Protein AF-0000000084875517 (afdb_homodimer)

Structure (mmCIF, N/CA/C/O backbone):
data_AF-0000000084875517-model_v1
#
loop_
_entity.id
_entity.type
_entity.pdbx_description
1 polymer 'EXPERA domain-containing protein'
#
loop_
_atom_site.group_PDB
_atom_site.id
_atom_site.type_symbol
_atom_site.label_atom_id
_atom_site.label_alt_id
_atom_site.label_comp_id
_atom_site.label_asym_id
_atom_site.label_entity_id
_atom_site.label_seq_id
_atom_site.pdbx_PDB_ins_code
_atom_site.Cartn_x
_atom_site.Cartn_y
_atom_site.Cartn_z
_atom_site.occupancy
_atom_site.B_iso_or_equiv
_atom_site.auth_seq_id
_atom_site.auth_comp_id
_atom_site.auth_asym_id
_atom_site.auth_atom_id
_atom_site.pdbx_PDB_model_num
ATOM 1 N N . MET A 1 1 ? -14.789 28.172 19.656 1 77 1 MET A N 1
ATOM 2 C CA . MET A 1 1 ? -13.867 27.875 18.562 1 77 1 MET A CA 1
ATOM 3 C C . MET A 1 1 ? -13.812 26.375 18.281 1 77 1 MET A C 1
ATOM 5 O O . MET A 1 1 ? -13.984 25.562 19.188 1 77 1 MET A O 1
ATOM 9 N N . THR A 1 2 ? -13.922 26 17.078 1 87.06 2 THR A N 1
ATOM 10 C CA . THR A 1 2 ? -13.945 24.594 16.703 1 87.06 2 THR A CA 1
ATOM 11 C C . THR A 1 2 ? -12.664 23.891 17.156 1 87.06 2 THR A C 1
ATOM 13 O O . THR A 1 2 ? -11.562 24.422 16.984 1 87.06 2 THR A O 1
ATOM 16 N N . GLN A 1 3 ? -12.852 22.844 17.906 1 92.38 3 GLN A N 1
ATOM 17 C CA . GLN A 1 3 ? -11.719 22.016 18.328 1 92.38 3 GLN A CA 1
ATOM 18 C C . GLN A 1 3 ? -11.414 20.922 17.312 1 92.38 3 GLN A C 1
ATOM 20 O O . GLN A 1 3 ? -12.305 20.484 16.578 1 92.38 3 GLN A O 1
ATOM 25 N N . ILE A 1 4 ? -10.203 20.516 17.297 1 93.62 4 ILE A N 1
ATOM 26 C CA . ILE A 1 4 ? -9.789 19.484 16.344 1 93.62 4 ILE A CA 1
ATOM 27 C C . ILE A 1 4 ? -10.594 18.203 16.594 1 93.62 4 ILE A C 1
ATOM 29 O O . ILE A 1 4 ? -10.938 17.5 15.641 1 93.62 4 ILE A O 1
ATOM 33 N N . SER A 1 5 ? -10.914 17.906 17.844 1 94 5 SER A N 1
ATOM 34 C CA . SER A 1 5 ? -11.68 16.719 18.203 1 94 5 SER A CA 1
ATOM 35 C C . SER A 1 5 ? -13.086 16.766 17.609 1 94 5 SER A C 1
ATOM 37 O O . SER A 1 5 ? -13.75 15.734 17.484 1 94 5 SER A O 1
ATOM 39 N N . GLU A 1 6 ? -13.508 17.922 17.188 1 95.12 6 GLU A N 1
ATOM 40 C CA . GLU A 1 6 ? -14.836 18.062 16.578 1 95.12 6 GLU A CA 1
ATOM 41 C C . GLU A 1 6 ? -14.773 17.859 15.07 1 95.12 6 GLU A C 1
ATOM 43 O O . GLU A 1 6 ? -15.797 17.625 14.43 1 95.12 6 GLU A O 1
ATOM 48 N N . ILE A 1 7 ? -13.609 18.047 14.516 1 95.5 7 ILE A N 1
ATOM 49 C CA . ILE A 1 7 ? -13.383 17.812 13.102 1 95.5 7 ILE A CA 1
ATOM 50 C C . ILE A 1 7 ? -13.289 16.297 12.836 1 95.5 7 ILE A C 1
ATOM 52 O O . ILE A 1 7 ? -13.758 15.812 11.805 1 95.5 7 ILE A O 1
ATOM 56 N N . LEU A 1 8 ? -12.68 15.586 13.75 1 97.19 8 LEU A N 1
ATOM 57 C CA . LEU A 1 8 ? -12.594 14.133 13.742 1 97.19 8 LEU A CA 1
ATOM 58 C C . LEU A 1 8 ? -13.141 13.547 15.039 1 97.19 8 LEU A C 1
ATOM 60 O O . LEU A 1 8 ? -12.375 13.117 15.906 1 97.19 8 LEU A O 1
ATOM 64 N N . PRO A 1 9 ? -14.445 13.547 15.055 1 96.81 9 PRO A N 1
ATOM 65 C CA . PRO A 1 9 ? -15.07 13.078 16.297 1 96.81 9 PRO A CA 1
ATOM 66 C C . PRO A 1 9 ? -14.781 11.609 16.578 1 96.81 9 PRO A C 1
ATOM 68 O O . PRO A 1 9 ? -14.195 10.914 15.75 1 96.81 9 PRO A O 1
ATOM 71 N N . TRP A 1 10 ? -15.281 11.125 17.703 1 96.62 10 TRP A N 1
ATOM 72 C CA . TRP A 1 10 ? -14.875 9.836 18.25 1 96.62 10 TRP A CA 1
ATOM 73 C C . TRP A 1 10 ? -15.289 8.695 17.328 1 96.62 10 TRP A C 1
ATOM 75 O O . TRP A 1 10 ? -14.578 7.695 17.203 1 96.62 10 TRP A O 1
ATOM 85 N N . HIS A 1 11 ? -16.453 8.758 16.703 1 97 11 HIS A N 1
ATOM 86 C CA . HIS A 1 11 ? -16.906 7.66 15.867 1 97 11 HIS A CA 1
ATOM 87 C C . HIS A 1 11 ? -16.047 7.516 14.617 1 97 11 HIS A C 1
ATOM 89 O O . HIS A 1 11 ? -15.766 6.402 14.18 1 97 11 HIS A O 1
ATOM 95 N N . TYR A 1 12 ? -15.609 8.633 14.031 1 97.81 12 TYR A N 1
ATOM 96 C CA . TYR A 1 12 ? -14.688 8.555 12.906 1 97.81 12 TYR A CA 1
ATOM 97 C C . TYR A 1 12 ? -13.297 8.141 13.367 1 97.81 12 TYR A C 1
ATOM 99 O O . TYR A 1 12 ? -12.609 7.375 12.688 1 97.81 12 TYR A O 1
ATOM 107 N N . GLN A 1 13 ? -12.922 8.664 14.5 1 97.62 13 GLN A N 1
ATOM 108 C CA . GLN A 1 13 ? -11.656 8.242 15.094 1 97.62 13 GLN A CA 1
ATOM 109 C C . GLN A 1 13 ? -11.617 6.734 15.297 1 97.62 13 GLN A C 1
ATOM 111 O O . GLN A 1 13 ? -10.641 6.078 14.945 1 97.62 13 GLN A O 1
ATOM 116 N N . PHE A 1 14 ? -12.633 6.238 15.891 1 98.06 14 PHE A N 1
ATOM 117 C CA . PHE A 1 14 ? -12.703 4.801 16.141 1 98.06 14 PHE A CA 1
ATOM 118 C C . PHE A 1 14 ? -12.664 4.023 14.828 1 98.06 14 PHE A C 1
ATOM 120 O O . PHE A 1 14 ? -11.938 3.035 14.711 1 98.06 14 PHE A O 1
ATOM 127 N N . ALA A 1 15 ? -13.383 4.488 13.859 1 98 15 ALA A N 1
ATOM 128 C CA . ALA A 1 15 ? -13.484 3.789 12.578 1 98 15 ALA A CA 1
ATOM 129 C C . ALA A 1 15 ? -12.133 3.73 11.875 1 98 15 ALA A C 1
ATOM 131 O O . ALA A 1 15 ? -11.664 2.652 11.5 1 98 15 ALA A O 1
ATOM 132 N N . PHE A 1 16 ? -11.414 4.879 11.758 1 98 16 PHE A N 1
ATOM 133 C CA . PHE A 1 16 ? -10.273 4.98 10.859 1 98 16 PHE A CA 1
ATOM 134 C C . PHE A 1 16 ? -8.969 4.746 11.617 1 98 16 PHE A C 1
ATOM 136 O O . PHE A 1 16 ? -7.969 4.328 11.023 1 98 16 PHE A O 1
ATOM 143 N N . MET A 1 17 ? -8.953 4.945 12.93 1 97.69 17 MET A N 1
ATOM 144 C CA . MET A 1 17 ? -7.703 4.852 13.672 1 97.69 17 MET A CA 1
ATOM 145 C C . MET A 1 17 ? -7.625 3.543 14.453 1 97.69 17 MET A C 1
ATOM 147 O O . MET A 1 17 ? -6.547 3.131 14.883 1 97.69 17 MET A O 1
ATOM 151 N N . ILE A 1 18 ? -8.789 2.91 14.648 1 97.69 18 ILE A N 1
ATOM 152 C CA . ILE A 1 18 ? -8.781 1.723 15.5 1 97.69 18 ILE A CA 1
ATOM 153 C C . ILE A 1 18 ? -9.359 0.535 14.727 1 97.69 18 ILE A C 1
ATOM 155 O O . ILE A 1 18 ? -8.656 -0.445 14.469 1 97.69 18 ILE A O 1
ATOM 159 N N . PHE A 1 19 ? -10.555 0.677 14.266 1 98.25 19 PHE A N 1
ATOM 160 C CA . PHE A 1 19 ? -11.266 -0.472 13.719 1 98.25 19 PHE A CA 1
ATOM 161 C C . PHE A 1 19 ? -10.641 -0.918 12.398 1 98.25 19 PHE A C 1
ATOM 163 O O . PHE A 1 19 ? -10.273 -2.084 12.242 1 98.25 19 PHE A O 1
ATOM 170 N N . GLU A 1 20 ? -10.469 0.007 11.5 1 97.38 20 GLU A N 1
ATOM 171 C CA . GLU A 1 20 ? -9.953 -0.333 10.172 1 97.38 20 GLU A CA 1
ATOM 172 C C . GLU A 1 20 ? -8.539 -0.913 10.266 1 97.38 20 GLU A C 1
ATOM 174 O O . GLU A 1 20 ? -8.281 -2.002 9.75 1 97.38 20 GLU A O 1
ATOM 179 N N . PRO A 1 21 ? -7.621 -0.265 10.898 1 96.56 21 PRO A N 1
ATOM 180 C CA . PRO A 1 21 ? -6.285 -0.856 10.992 1 96.56 21 PRO A CA 1
ATOM 181 C C . PRO A 1 21 ? -6.273 -2.176 11.758 1 96.56 21 PRO A C 1
ATOM 183 O O . PRO A 1 21 ? -5.477 -3.068 11.453 1 96.56 21 PRO A O 1
ATOM 186 N N . SER A 1 22 ? -7.164 -2.377 12.727 1 96.81 22 SER A N 1
ATOM 187 C CA . SER A 1 22 ? -7.234 -3.637 13.461 1 96.81 22 SER A CA 1
ATOM 188 C C . SER A 1 22 ? -7.645 -4.785 12.547 1 96.81 22 SER A C 1
ATOM 190 O O . SER A 1 22 ? -7.117 -5.895 12.664 1 96.81 22 SER A O 1
ATOM 192 N N . VAL A 1 23 ? -8.547 -4.504 11.695 1 94.81 23 VAL A N 1
ATOM 193 C CA . VAL A 1 23 ? -8.977 -5.52 10.742 1 94.81 23 VAL A CA 1
ATOM 194 C C . VAL A 1 23 ? -7.812 -5.902 9.836 1 94.81 23 VAL A C 1
ATOM 196 O O . VAL A 1 23 ? -7.582 -7.086 9.57 1 94.81 23 VAL A O 1
ATOM 199 N N . ILE A 1 24 ? -7.059 -4.934 9.344 1 94.25 24 ILE A N 1
ATOM 200 C CA . ILE A 1 24 ? -5.91 -5.176 8.477 1 94.25 24 ILE A CA 1
ATOM 201 C C . ILE A 1 24 ? -4.887 -6.039 9.211 1 94.25 24 ILE A C 1
ATOM 203 O O . ILE A 1 24 ? -4.461 -7.078 8.695 1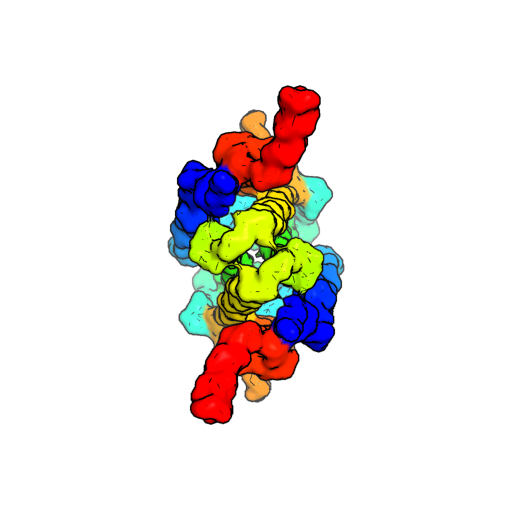 94.25 24 ILE A O 1
ATOM 207 N N . PHE A 1 25 ? -4.566 -5.762 10.445 1 95.62 25 PHE A N 1
ATOM 208 C CA . PHE A 1 25 ? -3.51 -6.453 11.172 1 95.62 25 PHE A CA 1
ATOM 209 C C . PHE A 1 25 ? -3.98 -7.832 11.625 1 95.62 25 PHE A C 1
ATOM 211 O O . PHE A 1 25 ? -3.178 -8.758 11.75 1 95.62 25 PHE A O 1
ATOM 218 N N . ALA A 1 26 ? -5.285 -7.949 11.789 1 94.88 26 ALA A N 1
ATOM 219 C CA . ALA A 1 26 ? -5.824 -9.266 12.125 1 94.88 26 ALA A CA 1
ATOM 220 C C . ALA A 1 26 ? -5.789 -10.195 10.914 1 94.88 26 ALA A C 1
ATOM 222 O O . ALA A 1 26 ? -5.617 -11.406 11.062 1 94.88 26 ALA A O 1
ATOM 223 N N . THR A 1 27 ? -5.887 -9.617 9.734 1 94 27 THR A N 1
ATOM 224 C CA . THR A 1 27 ? -5.961 -10.414 8.516 1 94 27 THR A CA 1
ATOM 225 C C . THR A 1 27 ? -4.566 -10.789 8.023 1 94 27 THR A C 1
ATOM 227 O O . THR A 1 27 ? -4.371 -11.859 7.445 1 94 27 THR A O 1
ATOM 230 N N . LEU A 1 28 ? -3.574 -10.008 8.359 1 95 28 LEU A N 1
ATOM 231 C CA . LEU A 1 28 ? -2.227 -10.172 7.824 1 95 28 LEU A CA 1
ATOM 232 C C . LEU A 1 28 ? -1.632 -11.516 8.242 1 95 28 LEU A C 1
ATOM 234 O O . LEU A 1 28 ? -1.131 -12.266 7.402 1 95 28 LEU A O 1
ATOM 238 N N . PRO A 1 29 ? -1.762 -11.961 9.469 1 94.75 29 PRO A N 1
ATOM 239 C CA . PRO A 1 29 ? -1.154 -13.234 9.859 1 94.75 29 PRO A CA 1
ATOM 240 C C . PRO A 1 29 ? -1.915 -14.438 9.312 1 94.75 29 PRO A C 1
ATOM 242 O O . PRO A 1 29 ? -1.389 -15.555 9.305 1 94.75 29 PRO A O 1
ATOM 245 N N . LEU A 1 30 ? -3.137 -14.195 8.828 1 94.31 30 LEU A N 1
ATOM 246 C CA . LEU A 1 30 ? -3.943 -15.297 8.305 1 94.31 30 LEU A CA 1
ATOM 247 C C . LEU A 1 30 ? -3.438 -15.734 6.934 1 94.31 30 LEU A C 1
ATOM 249 O O . LEU A 1 30 ? -3.658 -16.875 6.523 1 94.31 30 LEU A O 1
ATOM 253 N N . ILE A 1 31 ? -2.699 -14.922 6.289 1 95.06 31 ILE A N 1
ATOM 254 C CA . ILE A 1 31 ? -2.227 -15.227 4.941 1 95.06 31 ILE A CA 1
ATOM 255 C C . ILE A 1 31 ? -1.18 -16.344 4.996 1 95.06 31 ILE A C 1
ATOM 257 O O . ILE A 1 31 ? -1.357 -17.391 4.395 1 95.06 31 ILE A O 1
ATOM 261 N N . PRO A 1 32 ? -0.156 -16.188 5.84 1 93.12 32 PRO A N 1
ATOM 262 C CA . PRO A 1 32 ? 0.817 -17.281 5.906 1 93.12 32 PRO A CA 1
ATOM 263 C C . PRO A 1 32 ? 0.322 -18.469 6.742 1 93.12 32 PRO A C 1
ATOM 265 O O . PRO A 1 32 ? 0.826 -19.578 6.602 1 93.12 32 PRO A O 1
ATOM 268 N N . ALA A 1 33 ? -0.69 -18.219 7.625 1 94.94 33 ALA A N 1
ATOM 269 C CA . ALA A 1 33 ? -1.235 -19.297 8.453 1 94.94 33 ALA A CA 1
ATOM 270 C C . ALA A 1 33 ? -2.088 -20.25 7.625 1 94.94 33 ALA A C 1
ATOM 272 O O . ALA A 1 33 ? -2.168 -21.438 7.93 1 94.94 33 ALA A O 1
ATOM 273 N N . SER A 1 34 ? -2.732 -19.688 6.602 1 95 34 SER A N 1
ATOM 274 C CA . SER A 1 34 ? -3.547 -20.516 5.707 1 95 34 SER A CA 1
ATOM 275 C C . SER A 1 34 ? -3.465 -20.016 4.27 1 95 34 SER A C 1
ATOM 277 O O . SER A 1 34 ? -4.434 -19.453 3.742 1 95 34 SER A O 1
ATOM 279 N N . PRO A 1 35 ? -2.398 -20.281 3.662 1 92.75 35 PRO A N 1
ATOM 280 C CA . PRO A 1 35 ? -2.207 -19.766 2.303 1 92.75 35 PRO A CA 1
ATOM 281 C C . PRO A 1 35 ? -3.242 -20.312 1.319 1 92.75 35 PRO A C 1
ATOM 283 O O . PRO A 1 35 ? -3.637 -19.609 0.384 1 92.75 35 PRO A O 1
ATOM 286 N N . ILE A 1 36 ? -3.74 -21.516 1.569 1 93.94 36 ILE A N 1
ATOM 287 C CA . ILE A 1 36 ? -4.723 -22.141 0.682 1 93.94 36 ILE A CA 1
ATOM 288 C C . ILE A 1 36 ? -6.043 -21.375 0.76 1 93.94 36 ILE A C 1
ATOM 290 O O . ILE A 1 36 ? -6.656 -21.078 -0.267 1 93.94 36 ILE A O 1
ATOM 294 N N . ASP A 1 37 ? -6.367 -21.016 1.954 1 95.12 37 ASP A N 1
ATOM 295 C CA . ASP A 1 37 ? -7.594 -20.234 2.131 1 95.12 37 ASP A CA 1
ATOM 296 C C . ASP A 1 37 ? -7.457 -18.844 1.521 1 95.12 37 ASP A C 1
ATOM 298 O O . ASP A 1 37 ? -8.391 -18.344 0.896 1 95.12 37 ASP A O 1
ATOM 302 N N . HIS A 1 38 ? -6.336 -18.25 1.678 1 96.19 38 HIS A N 1
ATOM 303 C CA . HIS A 1 38 ? -6.133 -16.938 1.071 1 96.19 38 HIS A CA 1
ATOM 304 C C . HIS A 1 38 ? -6.188 -17.031 -0.451 1 96.19 38 HIS A C 1
ATOM 306 O O . HIS A 1 38 ? -6.801 -16.172 -1.102 1 96.19 38 HIS A O 1
ATOM 312 N N . PHE A 1 39 ? -5.605 -18.078 -0.967 1 96.88 39 PHE A N 1
ATOM 313 C CA . PHE A 1 39 ? -5.645 -18.312 -2.406 1 96.88 39 PHE A CA 1
ATOM 314 C C . PHE A 1 39 ? -7.082 -18.406 -2.898 1 96.88 39 PHE A C 1
ATOM 316 O O . PHE A 1 39 ? -7.469 -17.719 -3.844 1 96.88 39 PHE A O 1
ATOM 323 N N . HIS A 1 40 ? -7.859 -19.047 -2.211 1 95 40 HIS A N 1
ATOM 324 C CA . HIS A 1 40 ? -9.242 -19.25 -2.623 1 95 40 HIS A CA 1
ATOM 325 C C . HIS A 1 40 ? -10.062 -17.969 -2.469 1 95 40 HIS A C 1
ATOM 327 O O . HIS A 1 40 ? -11.016 -17.75 -3.221 1 95 40 HIS A O 1
ATOM 333 N N . SER A 1 41 ? -9.656 -17.141 -1.617 1 95.69 41 SER A N 1
ATOM 334 C CA . SER A 1 41 ? -10.438 -15.945 -1.312 1 95.69 41 SER A CA 1
ATOM 335 C C . SER A 1 41 ? -10.211 -14.859 -2.357 1 95.69 41 SER A C 1
ATOM 337 O O . SER A 1 41 ? -10.953 -13.883 -2.418 1 95.69 41 SER A O 1
ATOM 339 N N . LEU A 1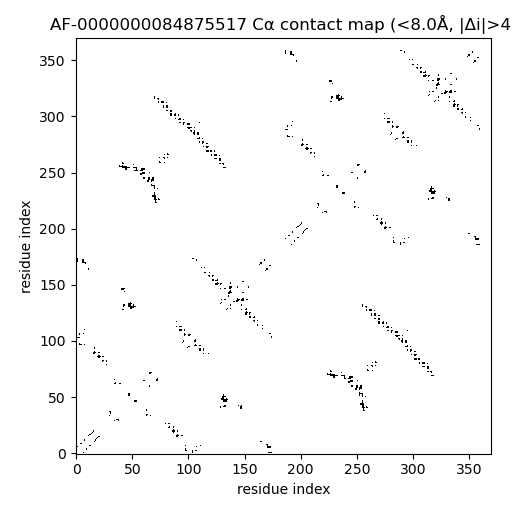 42 ? -9.234 -15.023 -3.182 1 96.44 42 LEU A N 1
ATOM 340 C CA . LEU A 1 42 ? -8.836 -13.953 -4.09 1 96.44 42 LEU A CA 1
ATOM 341 C C . LEU A 1 42 ? -9.766 -13.883 -5.297 1 96.44 42 LEU A C 1
ATOM 343 O O . LEU A 1 42 ? -10.141 -12.797 -5.738 1 96.44 42 LEU A O 1
ATOM 347 N N . ALA A 1 43 ? -10.102 -14.992 -5.797 1 96.5 43 ALA A N 1
ATOM 348 C CA . ALA A 1 43 ? -11.016 -15.086 -6.938 1 96.5 43 ALA A CA 1
ATOM 349 C C . ALA A 1 43 ? -11.492 -16.516 -7.141 1 96.5 43 ALA A C 1
ATOM 351 O O . ALA A 1 43 ? -10.766 -17.469 -6.855 1 96.5 43 ALA A O 1
ATOM 352 N N . PRO A 1 44 ? -12.727 -16.641 -7.68 1 95 44 PRO A N 1
ATOM 353 C CA . PRO A 1 44 ? -13.164 -17.969 -8.07 1 95 44 PRO A CA 1
ATOM 354 C C . PRO A 1 44 ? -12.359 -18.547 -9.234 1 95 44 PRO A C 1
ATOM 356 O O . PRO A 1 44 ? -11.867 -17.797 -10.078 1 95 44 PRO A O 1
ATOM 359 N N . ALA A 1 45 ? -12.336 -19.859 -9.266 1 93.12 45 ALA A N 1
ATOM 360 C CA . ALA A 1 45 ? -11.523 -20.547 -10.273 1 93.12 45 ALA A CA 1
ATOM 361 C C . ALA A 1 45 ? -12.07 -20.297 -11.672 1 93.12 45 ALA A C 1
ATOM 363 O O . ALA A 1 45 ? -11.32 -20.328 -12.656 1 93.12 45 ALA A O 1
ATOM 364 N N . ASP A 1 46 ? -13.32 -20 -11.75 1 90.12 46 ASP A N 1
ATOM 365 C CA . ASP A 1 46 ? -13.938 -19.797 -13.055 1 90.12 46 ASP A CA 1
ATOM 366 C C . ASP A 1 46 ? -14.258 -18.328 -13.289 1 90.12 46 ASP A C 1
ATOM 368 O O . ASP A 1 46 ? -15.133 -17.984 -14.094 1 90.12 46 ASP A O 1
ATOM 372 N N . SER A 1 47 ? -13.531 -17.5 -12.648 1 92.88 47 SER A N 1
ATOM 373 C CA . SER A 1 47 ? -13.812 -16.078 -12.742 1 92.88 47 SER A CA 1
ATOM 374 C C . SER A 1 47 ? -13.297 -15.484 -14.047 1 92.88 47 SER A C 1
ATOM 376 O O . SER A 1 47 ? -12.297 -15.953 -14.594 1 92.88 47 SER A O 1
ATOM 378 N N . ALA A 1 48 ? -14.07 -14.523 -14.492 1 93.75 48 ALA A N 1
ATOM 379 C CA . ALA A 1 48 ? -13.711 -13.695 -15.641 1 93.75 48 ALA A CA 1
ATOM 380 C C . ALA A 1 48 ? -14.242 -12.273 -15.477 1 93.75 48 ALA A C 1
ATOM 382 O O . ALA A 1 48 ? -15.359 -12.07 -15 1 93.75 48 ALA A O 1
ATOM 383 N N . GLY A 1 49 ? -13.359 -11.328 -15.773 1 95.12 49 GLY A N 1
ATOM 384 C CA . GLY A 1 49 ? -13.742 -9.93 -15.688 1 95.12 49 GLY A CA 1
ATOM 385 C C . GLY A 1 49 ? -13.273 -9.109 -16.875 1 95.12 49 GLY A C 1
ATOM 386 O O . GLY A 1 49 ? -12.734 -9.648 -17.844 1 95.12 49 GLY A O 1
ATOM 387 N N . PRO A 1 50 ? -13.539 -7.844 -16.828 1 94.62 50 PRO A N 1
ATOM 388 C CA . PRO A 1 50 ? -13.242 -6.98 -17.984 1 94.62 50 PRO A CA 1
ATOM 389 C C . PRO A 1 50 ? -11.75 -6.926 -18.297 1 94.62 50 PRO A C 1
ATOM 391 O O . PRO A 1 50 ? -11.375 -6.723 -19.469 1 94.62 50 PRO A O 1
ATOM 394 N N . PHE A 1 51 ? -10.867 -7.227 -17.25 1 92.44 51 PHE A N 1
ATOM 395 C CA . PHE A 1 51 ? -9.438 -7.062 -17.484 1 92.44 51 PHE A CA 1
ATOM 396 C C . PHE A 1 51 ? -8.719 -8.406 -17.406 1 92.44 51 PHE A C 1
ATOM 398 O O . PHE A 1 51 ? -7.492 -8.453 -17.297 1 92.44 51 PHE A O 1
ATOM 405 N N . TRP A 1 52 ? -9.586 -9.438 -17.375 1 93 52 TRP A N 1
ATOM 406 C CA . TRP A 1 52 ? -8.953 -10.75 -17.297 1 93 52 TRP A CA 1
ATOM 407 C C . TRP A 1 52 ? -9.945 -11.844 -17.688 1 93 52 TRP A C 1
ATOM 409 O O . TRP A 1 52 ? -11.086 -11.852 -17.219 1 93 52 TRP A O 1
ATOM 419 N N . SER A 1 53 ? -9.484 -12.672 -18.484 1 92.62 53 SER A N 1
ATOM 420 C CA . SER A 1 53 ? -10.156 -13.93 -18.797 1 92.62 53 SER A CA 1
ATOM 421 C C . SER A 1 53 ? -9.156 -15.07 -18.984 1 92.62 53 SER A C 1
ATOM 423 O O . SER A 1 53 ? -8.031 -14.844 -19.422 1 92.62 53 SER A O 1
ATOM 425 N N . PRO A 1 54 ? -9.57 -16.25 -18.562 1 89.31 54 PRO A N 1
ATOM 426 C CA . PRO A 1 54 ? -8.633 -17.359 -18.703 1 89.31 54 PRO A CA 1
ATOM 427 C C . PRO A 1 54 ? -8.305 -17.672 -20.156 1 89.31 54 PRO A C 1
ATOM 429 O O . PRO A 1 54 ? -9.133 -17.469 -21.047 1 89.31 54 PRO A O 1
ATOM 432 N N . SER A 1 55 ? -7.105 -17.984 -20.297 1 88.06 55 SER A N 1
ATOM 433 C CA . SER A 1 55 ? -6.645 -18.438 -21.609 1 88.06 55 SER A CA 1
ATOM 434 C C . SER A 1 55 ? -6.57 -19.953 -21.672 1 88.06 55 SER A C 1
ATOM 436 O O . SER A 1 55 ? -5.98 -20.594 -20.797 1 88.06 55 SER A O 1
ATOM 438 N N . PRO A 1 56 ? -7.141 -20.547 -22.719 1 88.19 56 PRO A N 1
ATOM 439 C CA . PRO A 1 56 ? -7.059 -22.016 -22.859 1 88.19 56 PRO A CA 1
ATOM 440 C C . PRO A 1 56 ? -5.656 -22.484 -23.234 1 88.19 56 PRO A C 1
ATOM 442 O O . PRO A 1 56 ? -5.359 -23.688 -23.125 1 88.19 56 PRO A O 1
ATOM 445 N N . LEU A 1 57 ? -4.801 -21.625 -23.625 1 89.94 57 LEU A N 1
ATOM 446 C CA . LEU A 1 57 ? -3.463 -21.969 -24.109 1 89.94 57 LEU A CA 1
ATOM 447 C C . LEU A 1 57 ? -2.539 -22.312 -22.938 1 89.94 57 LEU A C 1
ATOM 449 O O . LEU A 1 57 ? -1.594 -23.078 -23.109 1 89.94 57 LEU A O 1
ATOM 453 N N . HIS A 1 58 ? -2.893 -21.688 -21.859 1 87.75 58 HIS A N 1
ATOM 454 C CA . HIS A 1 58 ? -2.033 -21.891 -20.688 1 87.75 58 HIS A CA 1
ATOM 455 C C . HIS A 1 58 ? -2.795 -22.562 -19.547 1 87.75 58 HIS A C 1
ATOM 457 O O . HIS A 1 58 ? -3.971 -22.266 -19.328 1 87.75 58 HIS A O 1
ATOM 463 N N . GLY A 1 59 ? -2.1 -23.453 -18.922 1 92.25 59 GLY A N 1
ATOM 464 C CA . GLY A 1 59 ? -2.691 -24.047 -17.734 1 92.25 59 GLY A CA 1
ATOM 465 C C . GLY A 1 59 ? -2.783 -23.094 -16.562 1 92.25 59 GLY A C 1
ATOM 466 O O . GLY A 1 59 ? -2.436 -21.906 -16.688 1 92.25 59 GLY A O 1
ATOM 467 N N . SER A 1 60 ? -3.396 -23.562 -15.391 1 94.62 60 SER A N 1
ATOM 468 C CA . SER A 1 60 ? -3.52 -22.812 -14.148 1 94.62 60 SER A CA 1
ATOM 469 C C . SER A 1 60 ? -2.678 -23.422 -13.039 1 94.62 60 SER A C 1
ATOM 471 O O . SER A 1 60 ? -2.186 -24.547 -13.172 1 94.62 60 SER A O 1
ATOM 473 N N . CYS A 1 61 ? -2.445 -22.625 -12.023 1 95.75 61 CYS A N 1
ATOM 474 C CA . CYS A 1 61 ? -1.731 -23.078 -10.836 1 95.75 61 CYS A CA 1
ATOM 475 C C . CYS A 1 61 ? -2.705 -23.422 -9.711 1 95.75 61 CYS A C 1
ATOM 477 O O . CYS A 1 61 ? -3.732 -22.766 -9.547 1 95.75 61 CYS A O 1
ATOM 479 N N . ASP A 1 62 ? -2.33 -24.453 -9.016 1 94.69 62 ASP A N 1
ATOM 480 C CA . ASP A 1 62 ? -3.082 -24.703 -7.793 1 94.69 62 ASP A CA 1
ATOM 481 C C . ASP A 1 62 ? -2.463 -23.969 -6.605 1 94.69 62 ASP A C 1
ATOM 483 O O . ASP A 1 62 ? -1.361 -23.422 -6.711 1 94.69 62 ASP A O 1
ATOM 487 N N . ALA A 1 63 ? -3.188 -24 -5.504 1 95 63 ALA A N 1
ATOM 488 C CA . ALA A 1 63 ? -2.795 -23.203 -4.336 1 95 63 ALA A CA 1
ATOM 489 C C . ALA A 1 63 ? -1.446 -23.672 -3.795 1 95 63 ALA A C 1
ATOM 491 O O . ALA A 1 63 ? -0.598 -22.844 -3.439 1 95 63 ALA A O 1
ATOM 492 N N . ALA A 1 64 ? -1.23 -24.906 -3.738 1 94.69 64 ALA A N 1
ATOM 493 C CA . ALA A 1 64 ? -0.003 -25.453 -3.17 1 94.69 64 ALA A CA 1
ATOM 494 C C . ALA A 1 64 ? 1.206 -25.109 -4.031 1 94.69 64 ALA A C 1
ATOM 496 O O . ALA A 1 64 ? 2.238 -24.672 -3.516 1 94.69 64 ALA A O 1
ATOM 497 N N . SER A 1 65 ? 1.059 -25.266 -5.293 1 95.56 65 SER A N 1
ATOM 498 C CA . SER A 1 65 ? 2.139 -24.938 -6.215 1 95.56 65 SER A CA 1
ATOM 499 C C . SER A 1 65 ? 2.436 -23.438 -6.195 1 95.56 65 SER A C 1
ATOM 501 O O . SER A 1 65 ? 3.596 -23.031 -6.254 1 95.56 65 SER A O 1
ATOM 503 N N . ALA A 1 66 ? 1.374 -22.719 -6.16 1 96.56 66 ALA A N 1
ATOM 504 C CA . ALA A 1 66 ? 1.544 -21.266 -6.09 1 96.56 66 ALA A CA 1
ATOM 505 C C . ALA A 1 66 ? 2.346 -20.859 -4.855 1 96.56 66 ALA A C 1
ATOM 507 O O . ALA A 1 66 ? 3.281 -20.062 -4.945 1 96.56 66 ALA A O 1
ATOM 508 N N . TRP A 1 67 ? 2.035 -21.422 -3.738 1 95.31 67 TRP A N 1
ATOM 509 C CA . TRP A 1 67 ? 2.693 -21.094 -2.479 1 95.31 67 TRP A CA 1
ATOM 510 C C . TRP A 1 67 ? 4.141 -21.578 -2.479 1 95.31 67 TRP A C 1
ATOM 512 O O . TRP A 1 67 ? 4.98 -21.047 -1.75 1 95.31 67 TRP A O 1
ATOM 522 N N . ASN A 1 68 ? 4.418 -22.562 -3.277 1 95.62 68 ASN A N 1
ATOM 523 C CA . ASN A 1 68 ? 5.746 -23.156 -3.318 1 95.62 68 ASN A CA 1
ATOM 524 C C . ASN A 1 68 ? 6.613 -22.531 -4.406 1 95.62 68 ASN A C 1
ATOM 526 O O . ASN A 1 68 ? 7.688 -23.047 -4.723 1 95.62 68 ASN A O 1
ATOM 530 N N . THR A 1 69 ? 6.172 -21.547 -5.031 1 96.94 69 THR A N 1
ATOM 531 C CA . THR A 1 69 ? 6.902 -20.828 -6.07 1 96.94 69 THR A CA 1
ATOM 532 C C . THR A 1 69 ? 7.531 -19.562 -5.504 1 96.94 69 THR A C 1
ATOM 534 O O . THR A 1 69 ? 6.824 -18.672 -5.023 1 96.94 69 THR A O 1
ATOM 537 N N . PRO A 1 70 ? 8.781 -19.438 -5.539 1 96.69 70 PRO A N 1
ATOM 538 C CA . PRO A 1 70 ? 9.43 -18.312 -4.863 1 96.69 70 PRO A CA 1
ATOM 539 C C . PRO A 1 70 ? 8.953 -16.969 -5.375 1 96.69 70 PRO A C 1
ATOM 541 O O . PRO A 1 70 ? 8.781 -16.031 -4.59 1 96.69 70 PRO A O 1
ATOM 544 N N . GLN A 1 71 ? 8.688 -16.797 -6.703 1 97.56 71 GLN A N 1
ATOM 545 C CA . GLN A 1 71 ? 8.203 -15.531 -7.254 1 97.56 71 GLN A CA 1
ATOM 546 C C . GLN A 1 71 ? 6.84 -15.164 -6.668 1 97.56 71 GLN A C 1
ATOM 548 O O . GLN A 1 71 ? 6.633 -14.031 -6.23 1 97.56 71 GLN A O 1
ATOM 553 N N . LEU A 1 72 ? 6.031 -16.156 -6.535 1 97.5 72 LEU A N 1
ATOM 554 C CA . LEU A 1 72 ? 4.691 -15.906 -6.02 1 97.5 72 LEU A CA 1
ATOM 555 C C . LEU A 1 72 ? 4.723 -15.703 -4.508 1 97.5 72 LEU A C 1
ATOM 557 O O . LEU A 1 72 ? 3.941 -14.914 -3.971 1 97.5 72 LEU A O 1
ATOM 561 N N . ARG A 1 73 ? 5.609 -16.375 -3.822 1 96.75 73 ARG A N 1
ATOM 562 C CA . ARG A 1 73 ? 5.836 -16.094 -2.408 1 96.75 73 ARG A CA 1
ATOM 563 C C . ARG A 1 73 ? 6.297 -14.656 -2.205 1 96.75 73 ARG A C 1
ATOM 565 O O . ARG A 1 73 ? 5.809 -13.961 -1.309 1 96.75 73 ARG A O 1
ATOM 572 N N . GLY A 1 74 ? 7.188 -14.266 -3.096 1 96.5 74 GLY A N 1
ATOM 573 C CA . GLY A 1 74 ? 7.625 -12.883 -3.072 1 96.5 74 GLY A CA 1
ATOM 574 C C . GLY A 1 74 ? 6.492 -11.898 -3.283 1 96.5 74 GLY A C 1
ATOM 575 O O . GLY A 1 74 ? 6.406 -10.883 -2.584 1 96.5 74 GLY A O 1
ATOM 576 N N . LEU A 1 75 ? 5.652 -12.195 -4.188 1 97.12 75 LEU A N 1
ATOM 577 C CA . LEU A 1 75 ? 4.492 -11.352 -4.453 1 97.12 75 LEU A CA 1
ATOM 578 C C . LEU A 1 75 ? 3.584 -11.273 -3.23 1 97.12 75 LEU A C 1
ATOM 580 O O . LEU A 1 75 ? 3.109 -10.195 -2.867 1 97.12 75 LEU A O 1
ATOM 584 N N . TRP A 1 76 ? 3.381 -12.375 -2.555 1 97.25 76 TRP A N 1
ATOM 585 C CA . TRP A 1 76 ? 2.568 -12.414 -1.344 1 97.25 76 TRP A CA 1
ATOM 586 C C . TRP A 1 76 ? 3.17 -11.531 -0.254 1 97.25 76 TRP A C 1
ATOM 588 O O . TRP A 1 76 ? 2.465 -10.734 0.369 1 97.25 76 TRP A O 1
ATOM 598 N N . TYR A 1 77 ? 4.379 -11.609 -0.092 1 96.31 77 TYR A N 1
ATOM 599 C CA . TYR A 1 77 ? 5.004 -10.836 0.97 1 96.31 77 TYR A CA 1
ATOM 600 C C . TYR A 1 77 ? 5.027 -9.352 0.62 1 96.31 77 TYR A C 1
ATOM 602 O O . TYR A 1 77 ? 4.875 -8.5 1.498 1 96.31 77 TYR A O 1
ATOM 610 N N . ALA A 1 78 ? 5.211 -9.086 -0.656 1 95.25 78 ALA A N 1
ATOM 611 C CA . ALA A 1 78 ? 5.121 -7.695 -1.084 1 95.25 78 ALA A CA 1
ATOM 612 C C . ALA A 1 78 ? 3.717 -7.141 -0.858 1 95.25 78 ALA A C 1
ATOM 614 O O . ALA A 1 78 ? 3.557 -6.004 -0.404 1 95.25 78 ALA A O 1
ATOM 615 N N . PHE A 1 79 ? 2.787 -7.938 -1.154 1 95.06 79 PHE A N 1
ATOM 616 C CA . PHE A 1 79 ? 1.399 -7.555 -0.921 1 95.06 79 PHE A CA 1
ATOM 617 C C . PHE A 1 79 ? 1.143 -7.332 0.565 1 95.06 79 PHE A C 1
ATOM 619 O O . PHE A 1 79 ? 0.548 -6.324 0.953 1 95.06 79 PHE A O 1
ATOM 626 N N . MET A 1 80 ? 1.591 -8.18 1.402 1 95.06 80 MET A N 1
ATOM 627 C CA . MET A 1 80 ? 1.438 -8.062 2.85 1 95.06 80 MET A CA 1
ATOM 628 C C . MET A 1 80 ? 2.115 -6.801 3.367 1 95.06 80 MET A C 1
ATOM 630 O O . MET A 1 80 ? 1.587 -6.125 4.254 1 95.06 80 MET A O 1
ATOM 634 N N . SER A 1 81 ? 3.213 -6.551 2.812 1 94.31 81 SER A N 1
ATOM 635 C CA . SER A 1 81 ? 3.932 -5.336 3.186 1 94.31 81 SER A CA 1
ATOM 636 C C . SER A 1 81 ? 3.123 -4.086 2.85 1 94.31 81 SER A C 1
ATOM 638 O O . SER A 1 81 ? 2.988 -3.186 3.68 1 94.31 81 SER A O 1
ATOM 640 N N . ALA A 1 82 ? 2.613 -4.102 1.648 1 92.94 82 ALA A N 1
ATOM 641 C CA . ALA A 1 82 ? 1.808 -2.961 1.221 1 92.94 82 ALA A CA 1
ATOM 642 C C . ALA A 1 82 ? 0.56 -2.814 2.086 1 92.94 82 ALA A C 1
ATOM 644 O O . ALA A 1 82 ? 0.179 -1.701 2.455 1 92.94 82 ALA A O 1
ATOM 645 N N . LEU A 1 83 ? -0.023 -3.908 2.461 1 92.06 83 LEU A N 1
ATOM 646 C CA . LEU A 1 83 ? -1.215 -3.891 3.303 1 92.06 83 LEU A CA 1
ATOM 647 C C . LEU A 1 83 ? -0.879 -3.41 4.711 1 92.06 83 LEU A C 1
ATOM 649 O O . LEU A 1 83 ? -1.618 -2.611 5.293 1 92.06 83 LEU A O 1
ATOM 653 N N . ALA A 1 84 ? 0.177 -3.891 5.215 1 92.81 84 ALA A N 1
ATOM 654 C CA . ALA A 1 84 ? 0.629 -3.449 6.531 1 92.81 84 ALA A CA 1
ATOM 655 C C . ALA A 1 84 ? 0.88 -1.943 6.551 1 92.81 84 ALA A C 1
ATOM 657 O O . ALA A 1 84 ? 0.542 -1.263 7.52 1 92.81 84 ALA A O 1
ATOM 658 N N . PHE A 1 85 ? 1.446 -1.481 5.492 1 93 85 PHE A N 1
ATOM 659 C CA . PHE A 1 85 ? 1.699 -0.051 5.367 1 93 85 PHE A CA 1
ATOM 660 C C . PHE A 1 85 ? 0.398 0.738 5.445 1 93 85 PHE A C 1
ATOM 662 O O . PHE A 1 85 ? 0.328 1.766 6.121 1 93 85 PHE A O 1
ATOM 669 N N . SER A 1 86 ? -0.585 0.288 4.82 1 91.25 86 SER A N 1
ATOM 670 C CA . SER A 1 86 ? -1.881 0.958 4.859 1 91.25 86 SER A CA 1
ATOM 671 C C . SER A 1 86 ? -2.447 0.981 6.277 1 91.25 86 SER A C 1
ATOM 673 O O . SER A 1 86 ? -3.102 1.947 6.672 1 91.25 86 SER A O 1
ATOM 675 N N . GLY A 1 87 ? -2.168 -0.054 7.023 1 93.06 87 GLY A N 1
ATOM 676 C CA . GLY A 1 87 ? -2.617 -0.126 8.406 1 93.06 87 GLY A CA 1
ATOM 677 C C . GLY A 1 87 ? -1.869 0.821 9.32 1 93.06 87 GLY A C 1
ATOM 678 O O . GLY A 1 87 ? -2.309 1.08 10.445 1 93.06 87 GLY A O 1
ATOM 679 N N . VAL A 1 88 ? -0.811 1.374 8.828 1 93.44 88 VAL A N 1
ATOM 680 C CA . VAL A 1 88 ? 0.025 2.232 9.664 1 93.44 88 VAL A CA 1
ATOM 681 C C . VAL A 1 88 ? -0.187 3.693 9.273 1 93.44 88 VAL A C 1
ATOM 683 O O . VAL A 1 88 ? -0.4 4.547 10.133 1 93.44 88 VAL A O 1
ATOM 686 N N . ILE A 1 89 ? -0.187 3.938 8 1 96.44 89 ILE A N 1
ATOM 687 C CA . ILE A 1 89 ? -0.072 5.316 7.535 1 96.44 89 ILE A CA 1
ATOM 688 C C . ILE A 1 89 ? -1.348 6.082 7.875 1 96.44 89 ILE A C 1
ATOM 690 O O . ILE A 1 89 ? -1.288 7.227 8.328 1 96.44 89 ILE A O 1
ATOM 694 N N . GLU A 1 90 ? -2.465 5.453 7.734 1 96.94 90 GLU A N 1
ATOM 695 C CA . GLU A 1 90 ? -3.713 6.172 7.965 1 96.94 90 GLU A CA 1
ATOM 696 C C . GLU A 1 90 ? -3.877 6.539 9.438 1 96.94 90 GLU A C 1
ATOM 698 O O . GLU A 1 90 ? -3.994 7.719 9.781 1 96.94 90 GLU A O 1
ATOM 703 N N . PRO A 1 91 ? -3.791 5.562 10.32 1 97.12 91 PRO A N 1
ATOM 704 C CA . PRO A 1 91 ? -3.977 5.934 11.719 1 97.12 91 PRO A CA 1
ATOM 705 C C . PRO A 1 91 ? -2.865 6.844 12.242 1 97.12 91 PRO A C 1
ATOM 707 O O . PRO A 1 91 ? -3.105 7.68 13.117 1 97.12 91 PRO A O 1
ATOM 710 N N . LEU A 1 92 ? -1.718 6.723 11.75 1 97.94 92 LEU A N 1
ATOM 711 C CA . LEU A 1 92 ? -0.616 7.57 12.188 1 97.94 92 LEU A CA 1
ATOM 712 C C . LEU A 1 92 ? -0.87 9.023 11.812 1 97.94 92 LEU A C 1
ATOM 714 O O . LEU A 1 92 ? -0.742 9.922 12.656 1 97.94 92 LEU A O 1
ATOM 718 N N . LEU A 1 93 ? -1.287 9.234 10.609 1 98.25 93 LEU A N 1
ATOM 719 C CA . LEU A 1 93 ? -1.485 10.602 10.148 1 98.25 93 LEU A CA 1
ATOM 720 C C . LEU A 1 93 ? -2.721 11.219 10.797 1 98.25 93 LEU A C 1
ATOM 722 O O . LEU A 1 93 ? -2.73 12.414 11.102 1 98.25 93 LEU A O 1
ATOM 726 N N . LEU A 1 94 ? -3.648 10.406 10.984 1 98.44 94 LEU A N 1
ATOM 727 C CA . LEU A 1 94 ? -4.832 10.914 11.664 1 98.44 94 LEU A CA 1
ATOM 728 C C . LEU A 1 94 ? -4.527 11.211 13.133 1 98.44 94 LEU A C 1
ATOM 730 O O . LEU A 1 94 ? -5.059 12.172 13.695 1 98.44 94 LEU A O 1
ATOM 734 N N . TYR A 1 95 ? -3.699 10.406 13.734 1 98.06 95 TYR A N 1
ATOM 735 C CA . TYR A 1 95 ? -3.246 10.672 15.094 1 98.06 95 TYR A CA 1
ATOM 736 C C . TYR A 1 95 ? -2.508 12 15.172 1 98.06 95 TYR A C 1
ATOM 738 O O . TYR A 1 95 ? -2.768 12.812 16.062 1 98.06 95 TYR A O 1
ATOM 746 N N . VAL A 1 96 ? -1.678 12.219 14.273 1 98.19 96 VAL A N 1
ATOM 747 C CA . VAL A 1 96 ? -0.912 13.461 14.234 1 98.19 96 VAL A CA 1
ATOM 748 C C . VAL A 1 96 ? -1.855 14.641 14.023 1 98.19 96 VAL A C 1
ATOM 750 O O . VAL A 1 96 ? -1.76 15.648 14.727 1 98.19 96 VAL A O 1
ATOM 753 N N . ALA A 1 97 ? -2.76 14.477 13.086 1 98.06 97 ALA A N 1
ATOM 754 C CA . ALA A 1 97 ? -3.699 15.555 12.789 1 98.06 97 ALA A CA 1
ATOM 755 C C . ALA A 1 97 ? -4.543 15.898 14.008 1 98.06 97 ALA A C 1
ATOM 757 O O . ALA A 1 97 ? -4.77 17.078 14.297 1 98.06 97 ALA A O 1
ATOM 758 N N . ARG A 1 98 ? -4.895 14.922 14.703 1 97.19 98 ARG A N 1
ATOM 759 C CA . ARG A 1 98 ? -5.852 15.117 15.781 1 97.19 98 ARG A CA 1
ATOM 760 C C . ARG A 1 98 ? -5.148 15.555 17.062 1 97.19 98 ARG A C 1
ATOM 762 O O . ARG A 1 98 ? -5.684 16.375 17.828 1 97.19 98 ARG A O 1
ATOM 769 N N . TYR A 1 99 ? -3.93 15.125 17.312 1 97.12 99 TYR A N 1
ATOM 770 C CA . TYR A 1 99 ? -3.391 15.281 18.656 1 97.12 99 TYR A CA 1
ATOM 771 C C . TYR A 1 99 ? -2.117 16.109 18.641 1 97.12 99 TYR A C 1
ATOM 773 O O . TYR A 1 99 ? -1.673 16.594 19.688 1 97.12 99 TYR A O 1
ATOM 781 N N . LYS A 1 100 ? -1.562 16.25 17.5 1 96.94 100 LYS A N 1
ATOM 782 C CA . LYS A 1 100 ? -0.25 16.891 17.516 1 96.94 100 LYS A CA 1
ATOM 783 C C . LYS A 1 100 ? -0.299 18.25 16.828 1 96.94 100 LYS A C 1
ATOM 785 O O . LYS A 1 100 ? 0.567 19.109 17.062 1 96.94 100 LYS A O 1
ATOM 790 N N . LEU A 1 101 ? -1.271 18.438 15.961 1 96.88 101 LEU A N 1
ATOM 791 C CA . LEU A 1 101 ? -1.355 19.719 15.266 1 96.88 101 LEU A CA 1
ATOM 792 C C . LEU A 1 101 ? -2.012 20.781 16.141 1 96.88 101 LEU A C 1
ATOM 794 O O . LEU A 1 101 ? -2.834 20.453 17 1 96.88 101 LEU A O 1
ATOM 798 N N . ARG A 1 102 ? -1.622 22.016 15.922 1 94.88 102 ARG A N 1
ATOM 799 C CA . ARG A 1 102 ? -2.078 23.141 16.734 1 94.88 102 ARG A CA 1
ATOM 800 C C . ARG A 1 102 ? -3.223 23.875 16.047 1 94.88 102 ARG A C 1
ATOM 802 O O . ARG A 1 102 ? -4.203 24.25 16.688 1 94.88 102 ARG A O 1
ATOM 809 N N . ASP A 1 103 ? -3.051 24.062 14.758 1 94.5 103 ASP A N 1
ATOM 810 C CA . ASP A 1 103 ? -4.016 24.844 13.992 1 94.5 103 ASP A CA 1
ATOM 811 C C . ASP A 1 103 ? -5.164 23.969 13.5 1 94.5 103 ASP A C 1
ATOM 813 O O . ASP A 1 103 ? -4.938 22.953 12.844 1 94.5 103 ASP A O 1
ATOM 817 N N . VAL A 1 104 ? -6.293 24.391 13.789 1 95.06 104 VAL A N 1
ATOM 818 C CA . VAL A 1 104 ? -7.496 23.609 13.5 1 95.06 104 VAL A CA 1
ATOM 819 C C . VAL A 1 104 ? -7.688 23.5 11.992 1 95.06 104 VAL A C 1
ATOM 821 O O . VAL A 1 104 ? -8.094 22.453 11.477 1 95.06 104 VAL A O 1
ATOM 824 N N . HIS A 1 105 ? -7.488 24.547 11.289 1 94.62 105 HIS A N 1
ATOM 825 C CA . HIS A 1 105 ? -7.582 24.531 9.836 1 94.62 105 HIS A CA 1
ATOM 826 C C . HIS A 1 105 ? -6.582 23.547 9.234 1 94.62 105 HIS A C 1
ATOM 828 O O . HIS A 1 105 ? -6.93 22.766 8.336 1 94.62 105 HIS A O 1
ATOM 834 N N . ASP A 1 106 ? -5.375 23.547 9.719 1 96.81 106 ASP A N 1
ATOM 835 C CA . ASP A 1 106 ? -4.336 22.641 9.25 1 96.81 106 ASP A CA 1
ATOM 836 C C . ASP A 1 106 ? -4.719 21.188 9.508 1 96.81 106 ASP A C 1
ATOM 838 O O . ASP A 1 106 ? -4.543 20.328 8.648 1 96.81 106 ASP A O 1
ATOM 842 N N . ALA A 1 107 ? -5.234 20.969 10.656 1 97.62 107 ALA A N 1
ATOM 843 C CA . ALA A 1 107 ? -5.672 19.609 11 1 97.62 107 ALA A CA 1
ATOM 844 C C . ALA A 1 107 ? -6.73 19.109 10.023 1 97.62 107 ALA A C 1
ATOM 846 O O . ALA A 1 107 ? -6.668 17.969 9.57 1 97.62 107 ALA A O 1
ATOM 847 N N . GLU A 1 108 ? -7.637 19.953 9.711 1 97.38 108 GLU A N 1
ATOM 848 C CA . GLU A 1 108 ? -8.695 19.531 8.789 1 97.38 108 GLU A CA 1
ATOM 849 C C . GLU A 1 108 ? -8.133 19.25 7.398 1 97.38 108 GLU A C 1
ATOM 851 O O . GLU A 1 108 ? -8.562 18.297 6.734 1 97.38 108 GLU A O 1
ATOM 856 N N . GLN A 1 109 ? -7.188 20.062 6.961 1 97.31 109 GLN A N 1
ATOM 857 C CA . GLN A 1 109 ? -6.566 19.844 5.66 1 97.31 109 GLN A CA 1
ATOM 858 C C . GLN A 1 109 ? -5.875 18.484 5.613 1 97.31 109 GLN A C 1
ATOM 860 O O . GLN A 1 109 ? -5.973 17.766 4.613 1 97.31 109 GLN A O 1
ATOM 865 N N . VAL A 1 110 ? -5.23 18.156 6.648 1 98.19 110 VAL A N 1
ATOM 866 C CA . VAL A 1 110 ? -4.508 16.891 6.707 1 98.19 110 VAL A CA 1
ATOM 867 C C . VAL A 1 110 ? -5.5 15.734 6.727 1 98.19 110 VAL A C 1
ATOM 869 O O . VAL A 1 110 ? -5.344 14.758 5.984 1 98.19 110 VAL A O 1
ATOM 872 N N . ILE A 1 111 ? -6.5 15.828 7.547 1 98.19 111 ILE A N 1
ATOM 873 C CA . ILE A 1 111 ? -7.504 14.773 7.637 1 98.19 111 ILE A CA 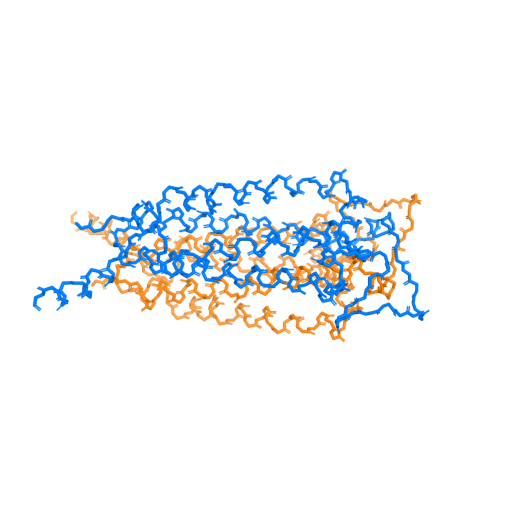1
ATOM 874 C C . ILE A 1 111 ? -8.172 14.578 6.281 1 98.19 111 ILE A C 1
ATOM 876 O O . ILE A 1 111 ? -8.336 13.445 5.816 1 98.19 111 ILE A O 1
ATOM 880 N N . LYS A 1 112 ? -8.508 15.648 5.652 1 97.69 112 LYS A N 1
ATOM 881 C CA . LYS A 1 112 ? -9.117 15.594 4.328 1 97.69 112 LYS A CA 1
ATOM 882 C C . LYS A 1 112 ? -8.211 14.891 3.33 1 97.69 112 LYS A C 1
ATOM 884 O O . LYS A 1 112 ? -8.664 14.039 2.559 1 97.69 112 LYS A O 1
ATOM 889 N N . ALA A 1 113 ? -6.988 15.227 3.34 1 98.19 113 ALA A N 1
ATOM 890 C CA . ALA A 1 113 ? -6.031 14.648 2.404 1 98.19 113 ALA A CA 1
ATOM 891 C C . ALA A 1 113 ? -5.875 13.148 2.641 1 98.19 113 ALA A C 1
ATOM 893 O O . ALA A 1 113 ? -5.828 12.367 1.688 1 98.19 113 ALA A O 1
ATOM 894 N N . VAL A 1 114 ? -5.785 12.773 3.912 1 98.25 114 VAL A N 1
ATOM 895 C CA . VAL A 1 114 ? -5.629 11.367 4.266 1 98.25 114 VAL A CA 1
ATOM 896 C C . VAL A 1 114 ? -6.855 10.578 3.801 1 98.25 114 VAL A C 1
ATOM 898 O O . VAL A 1 114 ? -6.727 9.562 3.119 1 98.25 114 VAL A O 1
ATOM 901 N N . LEU A 1 115 ? -7.992 11.086 4.141 1 98.06 115 LEU A N 1
ATOM 902 C CA . LEU A 1 115 ? -9.219 10.375 3.807 1 98.06 115 LEU A CA 1
ATOM 903 C C . LEU A 1 115 ? -9.43 10.328 2.297 1 98.06 115 LEU A C 1
ATOM 905 O O . LEU A 1 115 ? -9.875 9.312 1.757 1 98.06 115 LEU A O 1
ATOM 909 N N . PHE A 1 116 ? -9.102 11.391 1.654 1 97.56 116 PHE A N 1
ATOM 910 C CA . PHE A 1 116 ? -9.211 11.398 0.2 1 97.56 116 PHE A CA 1
ATOM 911 C C . PHE A 1 116 ? -8.273 10.367 -0.42 1 97.56 116 PHE A C 1
ATOM 913 O O . PHE A 1 116 ? -8.672 9.633 -1.333 1 97.56 116 PHE A O 1
ATOM 920 N N . ALA A 1 117 ? -7.059 10.336 0.014 1 97.31 117 ALA A N 1
ATOM 921 C CA . ALA A 1 117 ? -6.102 9.352 -0.487 1 97.31 117 ALA A CA 1
ATOM 922 C C . ALA A 1 117 ? -6.609 7.934 -0.263 1 97.31 117 ALA A C 1
ATOM 924 O O . ALA A 1 117 ? -6.461 7.07 -1.132 1 97.31 117 ALA A O 1
ATOM 925 N N . PHE A 1 118 ? -7.184 7.684 0.844 1 97.81 118 PHE A N 1
ATOM 926 C CA . PHE A 1 118 ? -7.656 6.344 1.162 1 97.81 118 PHE A CA 1
ATOM 927 C C . PHE A 1 118 ? -8.938 6.023 0.399 1 97.81 118 PHE A C 1
ATOM 929 O O . PHE A 1 118 ? -9.289 4.855 0.223 1 97.81 118 PHE A O 1
ATOM 936 N N . MET A 1 119 ? -9.672 7.055 -0.039 1 96.75 119 MET A N 1
ATOM 937 C CA . MET A 1 119 ? -10.766 6.789 -0.975 1 96.75 119 MET A CA 1
ATOM 938 C C . MET A 1 119 ? -10.234 6.191 -2.273 1 96.75 119 MET A C 1
ATOM 940 O O . MET A 1 119 ? -10.82 5.25 -2.812 1 96.75 119 MET A O 1
ATOM 944 N N . ALA A 1 120 ? -9.133 6.742 -2.682 1 93.94 120 ALA A N 1
ATOM 945 C CA . ALA A 1 120 ? -8.5 6.176 -3.873 1 93.94 120 ALA A CA 1
ATOM 946 C C . ALA A 1 120 ? -8.102 4.723 -3.639 1 93.94 120 ALA A C 1
ATOM 948 O O . ALA A 1 120 ? -8.312 3.867 -4.504 1 93.94 120 ALA A O 1
ATOM 949 N N . PHE A 1 121 ? -7.598 4.441 -2.5 1 94.44 121 PHE A N 1
ATOM 950 C CA . PHE A 1 121 ? -7.211 3.082 -2.148 1 94.44 121 PHE A CA 1
ATOM 951 C C . PHE A 1 121 ? -8.406 2.145 -2.211 1 94.44 121 PHE A C 1
ATOM 953 O O . PHE A 1 121 ? -8.32 1.048 -2.766 1 94.44 121 PHE A O 1
ATOM 960 N N . ASP A 1 122 ? -9.484 2.613 -1.658 1 96.38 122 ASP A N 1
ATOM 961 C CA . ASP A 1 122 ? -10.703 1.811 -1.626 1 96.38 122 ASP A CA 1
ATOM 962 C C . ASP A 1 122 ? -11.195 1.505 -3.037 1 96.38 122 ASP A C 1
ATOM 964 O O . ASP A 1 122 ? -11.555 0.365 -3.342 1 96.38 122 ASP A O 1
ATOM 968 N N . VAL A 1 123 ? -11.133 2.473 -3.846 1 95.5 123 VAL A N 1
ATOM 969 C CA . VAL A 1 123 ? -11.586 2.322 -5.227 1 95.5 123 VAL A CA 1
ATOM 970 C C . VAL A 1 123 ? -10.664 1.364 -5.969 1 95.5 123 VAL A C 1
ATOM 972 O O . VAL A 1 123 ? -11.125 0.46 -6.668 1 95.5 123 VAL A O 1
ATOM 975 N N . PHE A 1 124 ? -9.359 1.507 -5.75 1 93.62 124 PHE A N 1
ATOM 976 C CA . PHE A 1 124 ? -8.391 0.648 -6.414 1 93.62 124 PHE A CA 1
ATOM 977 C C . PHE A 1 124 ? -8.547 -0.799 -5.965 1 93.62 124 PHE A C 1
ATOM 979 O O . PHE A 1 124 ? -8.492 -1.718 -6.785 1 93.62 124 PHE A O 1
ATOM 986 N N . HIS A 1 125 ? -8.789 -0.976 -4.73 1 93.31 125 HIS A N 1
ATOM 987 C CA . HIS A 1 125 ? -8.898 -2.318 -4.168 1 93.31 125 HIS A CA 1
ATOM 988 C C . HIS A 1 125 ? -10.133 -3.039 -4.691 1 93.31 125 HIS A C 1
ATOM 990 O O . HIS A 1 125 ? -10.039 -4.156 -5.203 1 93.31 125 HIS A O 1
ATOM 996 N N . ALA A 1 126 ? -11.227 -2.379 -4.625 1 96.56 126 ALA A N 1
ATOM 997 C CA . ALA A 1 126 ? -12.461 -2.967 -5.152 1 96.56 126 ALA A CA 1
ATOM 998 C C . ALA A 1 126 ? -12.359 -3.193 -6.66 1 96.56 126 ALA A C 1
ATOM 1000 O O . ALA A 1 126 ? -12.781 -4.234 -7.168 1 96.56 126 ALA A O 1
ATOM 1001 N N . GLY A 1 127 ? -11.789 -2.24 -7.324 1 96.31 127 GLY A N 1
ATOM 1002 C CA . GLY A 1 127 ? -11.625 -2.338 -8.766 1 96.31 127 GLY A CA 1
ATOM 1003 C C . GLY A 1 127 ? -10.734 -3.492 -9.188 1 96.31 127 GLY A C 1
ATOM 1004 O O . GLY A 1 127 ? -11 -4.141 -10.203 1 96.31 127 GLY A O 1
ATOM 1005 N N . ALA A 1 128 ? -9.727 -3.721 -8.414 1 96 128 ALA A N 1
ATOM 1006 C CA . ALA A 1 128 ? -8.82 -4.828 -8.711 1 96 128 ALA A CA 1
ATOM 1007 C C . ALA A 1 128 ? -9.555 -6.164 -8.672 1 96 128 ALA A C 1
ATOM 1009 O O . ALA A 1 128 ? -9.328 -7.027 -9.523 1 96 128 ALA A O 1
ATOM 1010 N N . THR A 1 129 ? -10.375 -6.316 -7.715 1 97.06 129 THR A N 1
ATOM 1011 C CA . THR A 1 129 ? -11.156 -7.543 -7.598 1 97.06 129 THR A CA 1
ATOM 1012 C C . THR A 1 129 ? -12.125 -7.68 -8.773 1 97.06 129 THR A C 1
ATOM 1014 O O . THR A 1 129 ? -12.203 -8.734 -9.398 1 97.06 129 THR A O 1
ATOM 1017 N N . LEU A 1 130 ? -12.773 -6.598 -9.109 1 97.62 130 LEU A N 1
ATOM 1018 C CA . LEU A 1 130 ? -13.773 -6.613 -10.172 1 97.62 130 LEU A CA 1
ATOM 1019 C C . LEU A 1 130 ? -13.109 -6.832 -11.531 1 97.62 130 LEU A C 1
ATOM 1021 O O . LEU A 1 130 ? -13.727 -7.395 -12.445 1 97.62 130 LEU A O 1
ATOM 1025 N N . ALA A 1 131 ? -11.906 -6.402 -11.641 1 97.12 131 ALA A N 1
ATOM 1026 C CA . ALA A 1 131 ? -11.164 -6.551 -12.891 1 97.12 131 ALA A CA 1
ATOM 1027 C C . ALA A 1 131 ? -11.008 -8.023 -13.266 1 97.12 131 ALA A C 1
ATOM 1029 O O . ALA A 1 131 ? -11.016 -8.375 -14.445 1 97.12 131 ALA A O 1
ATOM 1030 N N . VAL A 1 132 ? -10.969 -8.82 -12.234 1 97.25 132 VAL A N 1
ATOM 1031 C CA . VAL A 1 132 ? -10.703 -10.234 -12.469 1 97.25 132 VAL A CA 1
ATOM 1032 C C . VAL A 1 132 ? -12.008 -11.023 -12.414 1 97.25 132 VAL A C 1
ATOM 1034 O O . VAL A 1 132 ? -12.25 -11.891 -13.25 1 97.25 132 VAL A O 1
ATOM 1037 N N . THR A 1 133 ? -12.875 -10.656 -11.516 1 97.38 133 THR A N 1
ATOM 1038 C CA . THR A 1 133 ? -13.984 -11.547 -11.18 1 97.38 133 THR A CA 1
ATOM 1039 C C . THR A 1 133 ? -15.266 -11.094 -11.875 1 97.38 133 THR A C 1
ATOM 1041 O O . THR A 1 133 ? -16.219 -11.875 -11.992 1 97.38 133 THR A O 1
ATOM 1044 N N . GLY A 1 134 ? -15.367 -9.844 -12.25 1 96.31 134 GLY A N 1
ATOM 1045 C CA . GLY A 1 134 ? -16.594 -9.305 -12.82 1 96.31 134 GLY A CA 1
ATOM 1046 C C . GLY A 1 134 ? -17.594 -8.875 -11.773 1 96.31 134 GLY A C 1
ATOM 1047 O O . GLY A 1 134 ? -17.469 -9.219 -10.594 1 96.31 134 GLY A O 1
ATOM 1048 N N . VAL A 1 135 ? -18.609 -8.242 -12.242 1 96.06 135 VAL A N 1
ATOM 1049 C CA . VAL A 1 135 ? -19.594 -7.641 -11.352 1 96.06 135 VAL A CA 1
ATOM 1050 C C . VAL A 1 135 ? -20.578 -8.711 -10.875 1 96.06 135 VAL A C 1
ATOM 1052 O O . VAL A 1 135 ? -21.062 -8.648 -9.742 1 96.06 135 VAL A O 1
ATOM 1055 N N . ALA A 1 136 ? -20.734 -9.703 -11.609 1 95.88 136 ALA A N 1
ATOM 1056 C CA . ALA A 1 136 ? -21.719 -10.734 -11.289 1 95.88 136 ALA A CA 1
ATOM 1057 C C . ALA A 1 136 ? -21.344 -11.484 -10.016 1 95.88 136 ALA A C 1
ATOM 1059 O O . ALA A 1 136 ? -22.203 -11.852 -9.219 1 95.88 136 ALA A O 1
ATOM 1060 N N . ALA A 1 137 ? -20.10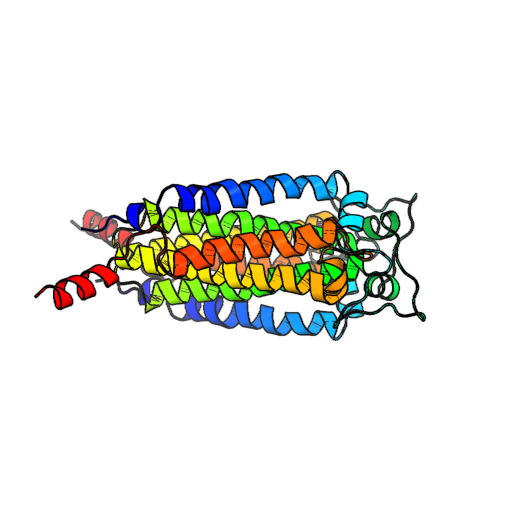9 -11.625 -9.781 1 96.75 137 ALA A N 1
ATOM 1061 C CA . ALA A 1 137 ? -19.641 -12.359 -8.609 1 96.75 137 ALA A CA 1
ATOM 1062 C C . ALA A 1 137 ? -19.75 -11.508 -7.344 1 96.75 137 ALA A C 1
ATOM 1064 O O . ALA A 1 137 ? -19.703 -12.031 -6.23 1 96.75 137 ALA A O 1
ATOM 1065 N N . ALA A 1 138 ? -19.891 -10.172 -7.605 1 97.25 138 ALA A N 1
ATOM 1066 C CA . ALA A 1 138 ? -19.891 -9.25 -6.477 1 97.25 138 ALA A CA 1
ATOM 1067 C C . ALA A 1 138 ? -21.312 -8.867 -6.086 1 97.25 138 ALA A C 1
ATOM 1069 O O . ALA A 1 138 ? -21.516 -8.07 -5.164 1 97.25 138 ALA A O 1
ATOM 1070 N N . LEU A 1 139 ? -22.25 -9.359 -6.766 1 96.88 139 LEU A N 1
ATOM 1071 C CA . LEU A 1 139 ? -23.656 -9.047 -6.496 1 96.88 139 LEU A CA 1
ATOM 1072 C C . LEU A 1 139 ? -24.422 -10.297 -6.109 1 96.88 139 LEU A C 1
ATOM 1074 O O . LEU A 1 139 ? -24.031 -11.414 -6.461 1 96.88 139 LEU A O 1
ATOM 1078 N N . PRO A 1 140 ? -25.469 -10.047 -5.305 1 94.94 140 PRO A N 1
ATOM 1079 C CA . PRO A 1 140 ? -26.312 -11.2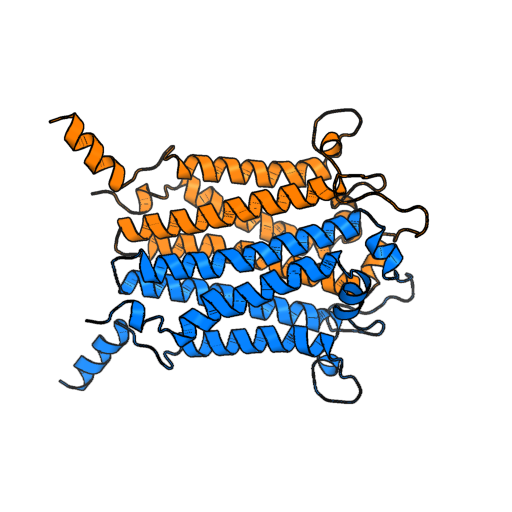11 -4.996 1 94.94 140 PRO A CA 1
ATOM 1080 C C . PRO A 1 140 ? -26.891 -11.867 -6.246 1 94.94 140 PRO A C 1
ATOM 1082 O O . PRO A 1 140 ? -27.281 -11.172 -7.195 1 94.94 140 PRO A O 1
ATOM 1085 N N . GLY A 1 141 ? -26.875 -13.188 -6.34 1 94.31 141 GLY A N 1
ATOM 1086 C CA . GLY A 1 141 ? -27.359 -13.945 -7.48 1 94.31 141 GLY A CA 1
ATOM 1087 C C . GLY A 1 141 ? -26.703 -15.305 -7.617 1 94.31 141 GLY A C 1
ATOM 1088 O O . GLY A 1 141 ? -26.031 -15.773 -6.695 1 94.31 141 GLY A O 1
ATOM 1089 N N . SER A 1 142 ? -26.891 -15.945 -8.727 1 93.44 142 SER A N 1
ATOM 1090 C CA . SER A 1 142 ? -26.438 -17.312 -8.953 1 93.44 142 SER A CA 1
ATOM 1091 C C . SER A 1 142 ? -24.922 -17.391 -9.062 1 93.44 142 SER A C 1
ATOM 1093 O O . SER A 1 142 ? -24.312 -18.422 -8.758 1 93.44 142 SER A O 1
ATOM 1095 N N . SER A 1 143 ? -24.328 -16.234 -9.383 1 93.12 143 SER A N 1
ATOM 1096 C CA . SER A 1 143 ? -22.875 -16.234 -9.578 1 93.12 143 SER A CA 1
ATOM 1097 C C . SER A 1 143 ? -22.156 -15.609 -8.391 1 93.12 143 SER A C 1
ATOM 1099 O O . SER A 1 143 ? -20.953 -15.352 -8.453 1 93.12 143 SER A O 1
ATOM 1101 N N . MET A 1 144 ? -22.906 -15.43 -7.391 1 94 144 MET A N 1
ATOM 1102 C CA . MET A 1 144 ? -22.375 -14.727 -6.238 1 94 144 MET A CA 1
ATOM 1103 C C . MET A 1 144 ? -21.266 -15.539 -5.566 1 94 144 MET A C 1
ATOM 1105 O O . MET A 1 144 ? -21.375 -16.75 -5.449 1 94 144 MET A O 1
ATOM 1109 N N . ASN A 1 145 ? -20.219 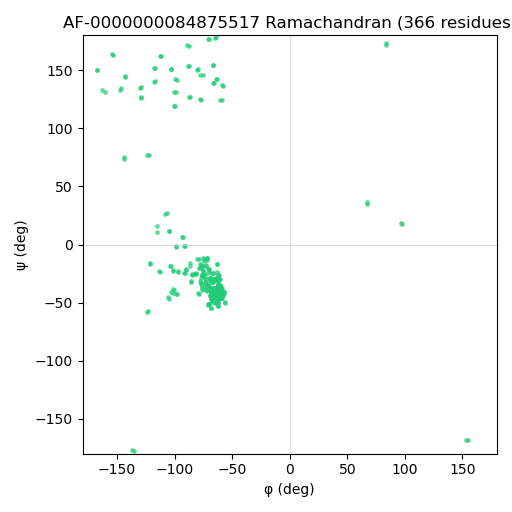-14.836 -5.16 1 96.56 145 ASN A N 1
ATOM 1110 C CA . ASN A 1 145 ? -19.156 -15.406 -4.355 1 96.56 145 ASN A CA 1
ATOM 1111 C C . ASN A 1 145 ? -18.859 -14.562 -3.119 1 96.56 145 ASN A C 1
ATOM 1113 O O . ASN A 1 145 ? -18.562 -13.375 -3.238 1 96.56 145 ASN A O 1
ATOM 1117 N N . VAL A 1 146 ? -18.891 -15.195 -1.995 1 96.12 146 VAL A N 1
ATOM 1118 C CA . VAL A 1 146 ? -18.828 -14.461 -0.734 1 96.12 146 VAL A CA 1
ATOM 1119 C C . VAL A 1 146 ? -17.469 -13.766 -0.605 1 96.12 146 VAL A C 1
ATOM 1121 O O . VAL A 1 146 ? -17.391 -12.641 -0.102 1 96.12 146 VAL A O 1
ATOM 1124 N N . TYR A 1 147 ? -16.438 -14.344 -1.013 1 94.94 147 TYR A N 1
ATOM 1125 C CA . TYR A 1 147 ? -15.117 -13.727 -0.897 1 94.94 147 TYR A CA 1
ATOM 1126 C C . TYR A 1 147 ? -14.992 -12.516 -1.814 1 94.94 147 TYR A C 1
ATOM 1128 O O . TYR A 1 147 ? -14.422 -11.492 -1.43 1 94.94 147 TYR A O 1
ATOM 1136 N N . VAL A 1 148 ? -15.539 -12.711 -2.99 1 97.25 148 VAL A N 1
ATOM 1137 C CA . VAL A 1 148 ? -15.547 -11.586 -3.92 1 97.25 148 VAL A CA 1
ATOM 1138 C C . VAL A 1 148 ? -16.359 -10.43 -3.33 1 97.25 148 VAL A C 1
ATOM 1140 O O . VAL A 1 148 ? -15.93 -9.281 -3.375 1 97.25 148 VAL A O 1
ATOM 1143 N N . MET A 1 149 ? -17.453 -10.766 -2.779 1 97.44 149 MET A N 1
ATOM 1144 C CA . MET A 1 149 ? -18.297 -9.75 -2.162 1 97.44 149 MET A CA 1
ATOM 1145 C C . MET A 1 149 ? -17.562 -9.023 -1.043 1 97.44 149 MET A C 1
ATOM 1147 O O . MET A 1 149 ? -17.594 -7.797 -0.957 1 97.44 149 MET A O 1
ATOM 1151 N N . VAL A 1 150 ? -16.875 -9.734 -0.241 1 95.94 150 VAL A N 1
ATOM 1152 C CA . VAL A 1 150 ? -16.109 -9.148 0.856 1 95.94 150 VAL A CA 1
ATOM 1153 C C . VAL A 1 150 ? -15.039 -8.211 0.299 1 95.94 150 VAL A C 1
ATOM 1155 O O . VAL A 1 150 ? -14.891 -7.078 0.766 1 95.94 150 VAL A O 1
ATOM 1158 N N . ASN A 1 151 ? -14.375 -8.617 -0.734 1 96.5 151 ASN A N 1
ATOM 1159 C CA . ASN A 1 151 ? -13.258 -7.867 -1.307 1 96.5 151 ASN A CA 1
ATOM 1160 C C . ASN A 1 151 ? -13.742 -6.625 -2.049 1 96.5 151 ASN A C 1
ATOM 1162 O O . ASN A 1 151 ? -12.961 -5.711 -2.309 1 96.5 151 ASN A O 1
ATOM 1166 N N . VAL A 1 152 ? -15.031 -6.586 -2.381 1 97.75 152 VAL A N 1
ATOM 1167 C CA . VAL A 1 152 ? -15.57 -5.434 -3.1 1 97.75 152 VAL A CA 1
ATOM 1168 C C . VAL A 1 152 ? -16.344 -4.535 -2.137 1 97.75 152 VAL A C 1
ATOM 1170 O O . VAL A 1 152 ? -16.141 -3.316 -2.125 1 97.75 152 VAL A O 1
ATOM 1173 N N . TRP A 1 153 ? -17.062 -5.137 -1.284 1 97.31 153 TRP A N 1
ATOM 1174 C CA . TRP A 1 153 ? -18.031 -4.328 -0.543 1 97.31 153 TRP A CA 1
ATOM 1175 C C . TRP A 1 153 ? -17.422 -3.805 0.752 1 97.31 153 TRP A C 1
ATOM 1177 O O . TRP A 1 153 ? -17.859 -2.791 1.292 1 97.31 153 TRP A O 1
ATOM 1187 N N . VAL A 1 154 ? -16.422 -4.438 1.314 1 96.31 154 VAL A N 1
ATOM 1188 C CA . VAL A 1 154 ? -15.75 -3.902 2.492 1 96.31 154 VAL A CA 1
ATOM 1189 C C . VAL A 1 154 ? -15.055 -2.59 2.139 1 96.31 154 VAL A C 1
ATOM 1191 O O . VAL A 1 154 ? -15.305 -1.558 2.766 1 96.31 154 VAL A O 1
ATOM 1194 N N . PRO A 1 155 ? -14.258 -2.574 1.059 1 96.56 155 PRO A N 1
ATOM 1195 C CA . PRO A 1 155 ? -13.688 -1.282 0.676 1 96.56 155 PRO A CA 1
ATOM 1196 C C . PRO A 1 155 ? -14.75 -0.255 0.292 1 96.56 155 PRO A C 1
ATOM 1198 O O . PRO A 1 155 ? -14.578 0.94 0.543 1 96.56 155 PRO A O 1
ATOM 1201 N N . THR A 1 156 ? -15.828 -0.729 -0.253 1 97.62 156 THR A N 1
ATOM 1202 C CA . THR A 1 156 ? -16.922 0.172 -0.604 1 97.62 156 THR A CA 1
ATOM 1203 C C . THR A 1 156 ? -17.547 0.777 0.649 1 97.62 156 THR A C 1
ATOM 1205 O O . THR A 1 156 ? -17.891 1.962 0.67 1 97.62 156 THR A O 1
ATOM 1208 N N . ALA A 1 157 ? -17.703 -0.045 1.633 1 97.94 157 ALA A N 1
ATOM 1209 C CA . ALA A 1 157 ? -18.234 0.457 2.9 1 97.94 157 ALA A CA 1
ATOM 1210 C C . ALA A 1 157 ? -17.297 1.512 3.496 1 97.94 157 ALA A C 1
ATOM 1212 O O . ALA A 1 157 ? -17.766 2.545 3.988 1 97.94 157 ALA A O 1
ATOM 1213 N N . TRP A 1 158 ? -15.992 1.312 3.457 1 97.56 158 TRP A N 1
ATOM 1214 C CA . TRP A 1 158 ? -15.031 2.301 3.936 1 97.56 158 TRP A CA 1
ATOM 1215 C C . TRP A 1 158 ? -15.109 3.58 3.111 1 97.56 158 TRP A C 1
ATOM 1217 O O . TRP A 1 158 ? -15.055 4.684 3.66 1 97.56 158 TRP A O 1
ATOM 1227 N N . LEU A 1 159 ? -15.242 3.383 1.815 1 97.94 159 LEU A N 1
ATOM 1228 C CA . LEU A 1 159 ? -15.398 4.523 0.921 1 97.94 159 LEU A CA 1
ATOM 1229 C C . LEU A 1 159 ? -16.609 5.363 1.318 1 97.94 159 LEU A C 1
ATOM 1231 O O . LEU A 1 159 ? -16.547 6.594 1.334 1 97.94 159 LEU A O 1
ATOM 1235 N N . LEU A 1 160 ? -17.656 4.723 1.661 1 98.12 160 LEU A N 1
ATOM 1236 C CA . LEU A 1 160 ? -18.875 5.414 2.062 1 98.12 160 LEU A CA 1
ATOM 1237 C C . LEU A 1 160 ? -18.656 6.184 3.361 1 98.12 160 LEU A C 1
ATOM 1239 O O . LEU A 1 160 ? -19.062 7.344 3.475 1 98.12 160 LEU A O 1
ATOM 1243 N N . VAL A 1 161 ? -18.031 5.551 4.301 1 98.19 161 VAL A N 1
ATOM 1244 C CA . VAL A 1 161 ? -17.766 6.211 5.574 1 98.19 161 VAL A CA 1
ATOM 1245 C C . VAL A 1 161 ? -16.891 7.438 5.352 1 98.19 161 VAL A C 1
ATOM 1247 O O . VAL A 1 161 ? -17.141 8.508 5.91 1 98.19 161 VAL A O 1
ATOM 1250 N N . ARG A 1 162 ? -15.891 7.355 4.555 1 98.19 162 ARG A N 1
ATOM 1251 C CA . ARG A 1 162 ? -15.016 8.484 4.242 1 98.19 162 ARG A CA 1
ATOM 1252 C C . ARG A 1 162 ? -15.781 9.586 3.529 1 98.19 162 ARG A C 1
ATOM 1254 O O . ARG A 1 162 ? -15.539 10.773 3.77 1 98.19 162 ARG A O 1
ATOM 1261 N N . THR A 1 163 ? -16.656 9.148 2.648 1 98.19 163 THR A N 1
ATOM 1262 C CA . THR A 1 163 ? -17.484 10.117 1.934 1 98.19 163 THR A CA 1
ATOM 1263 C C . THR A 1 163 ? -18.359 10.898 2.902 1 98.19 163 THR A C 1
ATOM 1265 O O . THR A 1 163 ? -18.531 12.117 2.764 1 98.19 163 THR A O 1
ATOM 1268 N N . LEU A 1 164 ? -18.891 10.227 3.844 1 98 164 LEU A N 1
ATOM 1269 C CA . LEU A 1 164 ? -19.719 10.898 4.848 1 98 164 LEU A CA 1
ATOM 1270 C C . LEU A 1 164 ? -18.922 11.977 5.57 1 98 164 LEU A C 1
ATOM 1272 O O . LEU A 1 164 ? -19.406 13.094 5.766 1 98 164 LEU A O 1
ATOM 1276 N N . TRP A 1 165 ? -17.688 11.633 5.91 1 97.81 165 TRP A N 1
ATOM 1277 C CA . TRP A 1 165 ? -16.844 12.641 6.543 1 97.81 165 TRP A CA 1
ATOM 1278 C C . TRP A 1 165 ? -16.578 13.805 5.594 1 97.81 165 TRP A C 1
ATOM 1280 O O . TRP A 1 165 ? -16.641 14.969 6 1 97.81 165 TRP A O 1
ATOM 1290 N N . MET A 1 166 ? -16.344 13.531 4.348 1 97.06 166 MET A N 1
ATOM 1291 C CA . MET A 1 166 ? -15.977 14.531 3.35 1 97.06 166 MET A CA 1
ATOM 1292 C C . MET A 1 166 ? -17.109 15.539 3.156 1 97.06 166 MET A C 1
ATOM 1294 O O . MET A 1 166 ? -16.859 16.734 2.951 1 97.06 166 MET A O 1
ATOM 1298 N N . VAL A 1 167 ? -18.297 15.07 3.248 1 96.44 167 VAL A N 1
ATOM 1299 C CA . VAL A 1 167 ? -19.438 15.953 2.986 1 96.44 167 VAL A CA 1
ATOM 1300 C C . VAL A 1 167 ? -19.891 16.594 4.289 1 96.44 167 VAL A C 1
ATOM 1302 O O . VAL A 1 167 ? -20.891 17.328 4.312 1 96.44 167 VAL A O 1
ATOM 1305 N N . GLY A 1 168 ? -19.312 16.312 5.363 1 95.69 168 GLY A N 1
ATOM 1306 C CA . GLY A 1 168 ? -19.5 17.062 6.598 1 95.69 168 GLY A CA 1
ATOM 1307 C C . GLY A 1 168 ? -20.516 16.422 7.535 1 95.69 168 GLY A C 1
ATOM 1308 O O . GLY A 1 168 ? -20.984 17.078 8.461 1 95.69 168 GLY A O 1
ATOM 1309 N N . ILE A 1 169 ? -20.812 15.141 7.309 1 95.81 169 ILE A N 1
ATOM 1310 C CA . ILE A 1 169 ? -21.812 14.477 8.141 1 95.81 169 ILE A CA 1
ATOM 1311 C C . ILE A 1 169 ? -21.203 14.125 9.5 1 95.81 169 ILE A C 1
ATOM 1313 O O . ILE A 1 169 ? -20.125 13.523 9.562 1 95.81 169 ILE A O 1
ATOM 1317 N N . ALA A 1 170 ? -21.844 14.586 10.523 1 95.69 170 ALA A N 1
ATOM 1318 C CA . ALA A 1 170 ? -21.562 14.227 11.914 1 95.69 170 ALA A CA 1
ATOM 1319 C C . ALA A 1 170 ? -20.203 14.758 12.352 1 95.69 170 ALA A C 1
ATOM 1321 O O . ALA A 1 170 ? -19.469 14.078 13.062 1 95.69 170 ALA A O 1
ATOM 1322 N N . ARG A 1 171 ? -19.875 15.898 11.875 1 94.56 171 ARG A N 1
ATOM 1323 C CA . ARG A 1 171 ? -18.656 16.578 12.289 1 94.56 171 ARG A CA 1
ATOM 1324 C C . ARG A 1 171 ? -18.781 18.094 12.109 1 94.56 171 ARG A C 1
ATOM 1326 O O . ARG A 1 171 ? -19.672 18.562 11.406 1 94.56 171 ARG A O 1
ATOM 1333 N N . LYS A 1 172 ? -17.891 18.828 12.75 1 91.25 172 LYS A N 1
ATOM 1334 C CA . LYS A 1 172 ? -17.844 20.266 12.578 1 91.25 172 LYS A CA 1
ATOM 1335 C C . LYS A 1 172 ? -16.688 20.688 11.664 1 91.25 172 LYS A C 1
ATOM 1337 O O . LYS A 1 172 ? -15.766 19.891 11.438 1 91.25 172 LYS A O 1
ATOM 1342 N N . SER A 1 173 ? -16.844 21.812 10.953 1 87.25 173 SER A N 1
ATOM 1343 C CA . SER A 1 173 ? -15.789 22.406 10.125 1 87.25 173 SER A CA 1
ATOM 1344 C C . SER A 1 173 ? -15.609 23.891 10.422 1 87.25 173 SER A C 1
ATOM 1346 O O . SER A 1 173 ? -16.578 24.594 10.711 1 87.25 173 SER A O 1
ATOM 1348 N N . PRO A 1 174 ? -14.32 24.281 10.547 1 74.31 174 PRO A N 1
ATOM 1349 C CA . PRO A 1 174 ? -14.141 25.719 10.75 1 74.31 174 PRO A CA 1
ATOM 1350 C C . PRO A 1 174 ? -14.688 26.562 9.586 1 74.31 174 PRO A C 1
ATOM 1352 O O . PRO A 1 174 ? -15.062 27.719 9.781 1 74.31 174 PRO A O 1
ATOM 1355 N N . VAL A 1 175 ? -14.562 26.047 8.328 1 61.44 175 VAL A N 1
ATOM 1356 C CA . VAL A 1 175 ? -15.008 26.812 7.168 1 61.44 175 VAL A CA 1
ATOM 1357 C C . VAL A 1 175 ? -16.516 27.047 7.246 1 61.44 175 VAL A C 1
ATOM 1359 O O . VAL A 1 175 ? -17.016 28.078 6.816 1 61.44 175 VAL A O 1
ATOM 1362 N N . ASN A 1 176 ? -17.25 26.109 7.648 1 52 176 ASN A N 1
ATOM 1363 C CA . ASN A 1 176 ? -18.703 26.281 7.648 1 52 176 ASN A CA 1
ATOM 1364 C C . ASN A 1 176 ? -19.125 27.406 8.578 1 52 176 ASN A C 1
ATOM 1366 O O . ASN A 1 176 ? -20.188 28.016 8.383 1 52 176 ASN A O 1
ATOM 1370 N N . LYS A 1 177 ? -18.406 27.719 9.562 1 51.19 177 LYS A N 1
ATOM 1371 C CA . LYS A 1 177 ? -18.891 28.797 10.398 1 51.19 177 LYS A CA 1
ATOM 1372 C C . LYS A 1 177 ? -18.828 30.141 9.656 1 51.19 177 LYS A C 1
ATOM 1374 O O . LYS A 1 177 ? -19.609 31.047 9.93 1 51.19 177 LYS A O 1
ATOM 1379 N N . THR A 1 178 ? -17.875 30.266 8.742 1 45.81 178 THR A N 1
ATOM 1380 C CA . THR A 1 178 ? -17.906 31.594 8.141 1 45.81 178 THR A CA 1
ATOM 1381 C C . THR A 1 178 ? -19.172 31.781 7.305 1 45.81 178 THR A C 1
ATOM 1383 O O . THR A 1 178 ? -19.656 32.906 7.156 1 45.81 178 THR A O 1
ATOM 1386 N N . VAL A 1 179 ? -19.562 30.609 6.773 1 48.53 179 VAL A N 1
ATOM 1387 C CA . VAL A 1 179 ? -20.719 30.859 5.914 1 48.53 179 VAL A CA 1
ATOM 1388 C C . VAL A 1 179 ? -21.953 31.125 6.766 1 48.53 179 VAL A C 1
ATOM 1390 O O . VAL A 1 179 ? -22.797 31.953 6.418 1 48.53 179 VAL A O 1
ATOM 1393 N N . ARG A 1 180 ? -22.094 30.453 7.805 1 47.47 180 ARG A N 1
ATOM 1394 C CA . ARG A 1 180 ? -23.328 30.641 8.555 1 47.47 180 ARG A CA 1
ATOM 1395 C C . ARG A 1 180 ? -23.375 32.031 9.195 1 47.47 180 ARG A C 1
ATOM 1397 O O . ARG A 1 180 ? -24.453 32.562 9.422 1 47.47 180 ARG A O 1
ATOM 1404 N N . ARG A 1 181 ? -22.312 32.594 9.586 1 48.78 181 ARG A N 1
ATOM 1405 C CA . ARG A 1 181 ? -22.375 33.938 10.148 1 48.78 181 ARG A CA 1
ATOM 1406 C C . ARG A 1 181 ? -22.844 34.938 9.102 1 48.78 181 ARG A C 1
ATOM 1408 O O . ARG A 1 181 ? -23.609 35.875 9.414 1 48.78 181 ARG A O 1
ATOM 1415 N N . LYS A 1 182 ? -22.516 34.625 7.809 1 50.12 182 LYS A N 1
ATOM 1416 C CA . LYS A 1 182 ? -22.938 35.594 6.805 1 50.12 182 LYS A CA 1
ATOM 1417 C C . LYS A 1 182 ? -24.422 35.5 6.527 1 50.12 182 LYS A C 1
ATOM 1419 O O . LYS A 1 182 ? -25.062 36.469 6.078 1 50.12 182 LYS A O 1
ATOM 1424 N N . ILE A 1 183 ? -24.875 34.344 6.766 1 53.62 183 ILE A N 1
ATOM 1425 C CA . ILE A 1 183 ? -26.297 34.25 6.438 1 53.62 183 ILE A CA 1
ATOM 1426 C C . ILE A 1 183 ? -27.125 34.812 7.594 1 53.62 183 ILE A C 1
ATOM 1428 O O . ILE A 1 183 ? -28.281 35.188 7.41 1 53.62 183 ILE A O 1
ATOM 1432 N N . LYS A 1 184 ? -26.609 34.781 8.734 1 53.38 184 LYS A N 1
ATOM 1433 C CA . LYS A 1 184 ? -27.406 35.25 9.859 1 53.38 184 LYS A CA 1
ATOM 1434 C C . LYS A 1 184 ? -27.266 36.75 10.047 1 53.38 184 LYS A C 1
ATOM 1436 O O . LYS A 1 184 ? -28 37.375 10.828 1 53.38 184 LYS A O 1
ATOM 1441 N N . ASP A 1 185 ? -26.297 37.375 9.539 1 43.94 185 ASP A N 1
ATOM 1442 C CA . ASP A 1 185 ? -26.312 38.812 9.609 1 43.94 185 ASP A CA 1
ATOM 1443 C C . ASP A 1 185 ? -27.031 39.438 8.414 1 43.94 185 ASP A C 1
ATOM 1445 O O . ASP A 1 185 ? -26.906 38.938 7.289 1 43.94 185 ASP A O 1
ATOM 1449 N N . MET B 1 1 ? 11.75 34.094 10.195 1 76.31 1 MET B N 1
ATOM 1450 C CA . MET B 1 1 ? 10.891 32.969 10.602 1 76.31 1 MET B CA 1
ATOM 1451 C C . MET B 1 1 ? 10.984 31.828 9.602 1 76.31 1 MET B C 1
ATOM 1453 O O . MET B 1 1 ? 11.188 32.062 8.406 1 76.31 1 MET B O 1
ATOM 1457 N N . THR B 1 2 ? 11.156 30.656 10.055 1 87.38 2 THR B N 1
ATOM 1458 C CA . THR B 1 2 ? 11.312 29.5 9.188 1 87.38 2 THR B CA 1
ATOM 1459 C C . THR B 1 2 ? 10.078 29.297 8.312 1 87.38 2 THR B C 1
ATOM 1461 O O . THR B 1 2 ? 8.945 29.391 8.789 1 87.38 2 THR B O 1
ATOM 1464 N N . GLN B 1 3 ? 10.305 29.25 7.023 1 92.5 3 GLN B N 1
ATOM 1465 C CA . GLN B 1 3 ? 9.234 28.969 6.078 1 92.5 3 GLN B CA 1
ATOM 1466 C C . GLN B 1 3 ? 9.062 27.469 5.863 1 92.5 3 GLN B C 1
ATOM 1468 O O . GLN B 1 3 ? 10.016 26.703 5.996 1 92.5 3 GLN B O 1
ATOM 1473 N N . ILE B 1 4 ? 7.883 27.109 5.512 1 93.94 4 ILE B N 1
ATOM 1474 C CA . ILE B 1 4 ? 7.594 25.688 5.293 1 93.94 4 ILE B CA 1
ATOM 1475 C C . ILE B 1 4 ? 8.477 25.156 4.172 1 93.94 4 ILE B C 1
ATOM 1477 O O . ILE B 1 4 ? 8.922 24 4.219 1 93.94 4 ILE B O 1
ATOM 1481 N N . SER B 1 5 ? 8.758 25.969 3.141 1 94.06 5 SER B N 1
ATOM 1482 C CA . SER B 1 5 ? 9.602 25.562 2.018 1 94.06 5 SER B CA 1
ATOM 1483 C C . SER B 1 5 ? 11.016 25.25 2.475 1 94.06 5 SER B C 1
ATOM 1485 O O . SER B 1 5 ? 11.766 24.578 1.771 1 94.06 5 SER B O 1
ATOM 1487 N N . GLU B 1 6 ? 11.375 25.688 3.658 1 95.38 6 GLU B N 1
ATOM 1488 C CA . GLU B 1 6 ? 12.711 25.422 4.184 1 95.38 6 GLU B CA 1
ATOM 1489 C C . GLU B 1 6 ? 12.734 24.109 4.98 1 95.38 6 GLU B C 1
ATOM 1491 O O . GLU B 1 6 ? 13.805 23.562 5.234 1 95.38 6 GLU B O 1
ATOM 1496 N N . ILE B 1 7 ? 11.594 23.703 5.418 1 95.62 7 ILE B N 1
ATOM 1497 C CA . ILE B 1 7 ? 11.453 22.422 6.113 1 95.62 7 ILE B CA 1
ATOM 1498 C C . ILE B 1 7 ? 11.492 21.281 5.105 1 95.62 7 ILE B C 1
ATOM 1500 O O . ILE B 1 7 ? 12.047 20.219 5.387 1 95.62 7 ILE B O 1
ATOM 1504 N N . LEU B 1 8 ? 10.883 21.469 3.967 1 97.25 8 LEU B N 1
ATOM 1505 C CA . LEU B 1 8 ? 10.914 20.562 2.832 1 97.25 8 LEU B CA 1
ATOM 1506 C C . LEU B 1 8 ? 11.453 21.25 1.586 1 97.25 8 LEU B C 1
ATOM 1508 O O . LEU B 1 8 ? 10.695 21.578 0.677 1 97.25 8 LEU B O 1
ATOM 1512 N N . PRO B 1 9 ? 12.758 21.375 1.632 1 96.88 9 PRO B N 1
ATOM 1513 C CA . PRO B 1 9 ? 13.367 22.109 0.52 1 96.88 9 PRO B CA 1
ATOM 1514 C C . PRO B 1 9 ? 13.188 21.406 -0.822 1 96.88 9 PRO B C 1
ATOM 1516 O O . PRO B 1 9 ? 12.695 20.266 -0.867 1 96.88 9 PRO B O 1
ATOM 1519 N N . TRP B 1 10 ? 13.68 22 -1.895 1 96.62 10 TRP B N 1
ATOM 1520 C CA . TRP B 1 10 ? 13.352 21.594 -3.26 1 96.62 10 TRP B CA 1
ATOM 1521 C C . TRP B 1 10 ? 13.891 20.203 -3.557 1 96.62 10 TRP B C 1
ATOM 1523 O O . TRP B 1 10 ? 13.266 19.438 -4.289 1 96.62 10 TRP B O 1
ATOM 1533 N N . HIS B 1 11 ? 15.07 19.875 -3.074 1 97.06 11 HIS B N 1
ATOM 1534 C CA . HIS B 1 11 ? 15.656 18.578 -3.393 1 97.06 11 HIS B CA 1
ATOM 1535 C C . HIS B 1 11 ? 14.859 17.438 -2.756 1 97.06 11 HIS B C 1
ATOM 1537 O O . HIS B 1 11 ? 14.68 16.375 -3.363 1 97.06 11 HIS B O 1
ATOM 1543 N N . TYR B 1 12 ? 14.367 17.625 -1.534 1 97.88 12 TYR B N 1
ATOM 1544 C CA . TYR B 1 12 ? 13.5 16.625 -0.92 1 97.88 12 TYR B CA 1
ATOM 1545 C C . TYR B 1 12 ? 12.125 16.609 -1.584 1 97.88 12 TYR B C 1
ATOM 1547 O O . TYR B 1 12 ? 11.531 15.547 -1.782 1 97.88 12 TYR B O 1
ATOM 1555 N N . GLN B 1 13 ? 11.664 17.781 -1.88 1 97.56 13 GLN B N 1
ATOM 1556 C CA . GLN B 1 13 ? 10.406 17.875 -2.619 1 97.56 13 GLN B CA 1
ATOM 1557 C C . GLN B 1 13 ? 10.477 17.094 -3.93 1 97.56 13 GLN B C 1
ATOM 1559 O O . GLN B 1 13 ? 9.57 16.328 -4.25 1 97.56 13 GLN B O 1
ATOM 1564 N N . PHE B 1 14 ? 11.516 17.344 -4.66 1 98.06 14 PHE B N 1
ATOM 1565 C CA . PHE B 1 14 ? 11.68 16.641 -5.93 1 98.06 14 PHE B CA 1
ATOM 1566 C C . PHE B 1 14 ? 11.766 15.141 -5.719 1 98.06 14 PHE B C 1
ATOM 1568 O O . PHE B 1 14 ? 11.125 14.367 -6.438 1 98.06 14 PHE B O 1
ATOM 1575 N N . ALA B 1 15 ? 12.492 14.727 -4.742 1 98.06 15 ALA B N 1
ATOM 1576 C CA . ALA B 1 15 ? 12.703 13.312 -4.48 1 98.06 15 ALA B CA 1
ATOM 1577 C C . ALA B 1 15 ? 11.398 12.609 -4.133 1 98.06 15 ALA B C 1
ATOM 1579 O O . ALA B 1 15 ? 11.039 11.609 -4.754 1 98.06 15 ALA B O 1
ATOM 1580 N N . PHE B 1 16 ? 10.586 13.172 -3.201 1 98 16 PHE B N 1
ATOM 1581 C CA . PHE B 1 16 ? 9.477 12.438 -2.602 1 98 16 PHE B CA 1
ATOM 1582 C C . PHE B 1 16 ? 8.164 12.766 -3.307 1 98 16 PHE B C 1
ATOM 1584 O O . PHE B 1 16 ? 7.238 11.953 -3.314 1 98 16 PHE B O 1
ATOM 1591 N N . MET B 1 17 ? 8.07 13.922 -3.953 1 97.69 17 MET B N 1
ATOM 1592 C CA . MET B 1 17 ? 6.793 14.328 -4.539 1 97.69 17 MET B CA 1
ATOM 1593 C C . MET B 1 17 ? 6.793 14.109 -6.047 1 97.69 17 MET B C 1
ATOM 1595 O O . MET B 1 17 ? 5.734 14.094 -6.676 1 97.69 17 MET B O 1
ATOM 1599 N N . ILE B 1 18 ? 8 13.984 -6.621 1 97.69 18 ILE B N 1
ATOM 1600 C CA . ILE B 1 18 ? 8.055 13.898 -8.078 1 97.69 18 ILE B CA 1
ATOM 1601 C C . ILE B 1 18 ? 8.758 12.609 -8.492 1 97.69 18 ILE B C 1
ATOM 1603 O O . ILE B 1 18 ? 8.148 11.742 -9.117 1 97.69 18 ILE B O 1
ATOM 1607 N N . PHE B 1 19 ? 9.945 12.43 -8.055 1 98.25 19 PHE B N 1
ATOM 1608 C CA . PHE B 1 19 ? 10.773 11.352 -8.578 1 98.25 19 PHE B CA 1
ATOM 1609 C C . PHE B 1 19 ? 10.25 10 -8.125 1 98.25 19 PHE B C 1
ATOM 1611 O O . PHE B 1 19 ? 9.992 9.117 -8.953 1 98.25 19 PHE B O 1
ATOM 1618 N N . GLU B 1 20 ? 10.039 9.852 -6.859 1 97.44 20 GLU B N 1
ATOM 1619 C CA . GLU B 1 20 ? 9.609 8.562 -6.316 1 97.44 20 GLU B CA 1
ATOM 1620 C C . GLU B 1 20 ? 8.25 8.156 -6.879 1 97.44 20 GLU B C 1
ATOM 1622 O O . GLU B 1 20 ? 8.102 7.059 -7.418 1 97.44 20 GLU B O 1
ATOM 1627 N N . PRO B 1 21 ? 7.254 8.984 -6.809 1 96.69 21 PRO B N 1
ATOM 1628 C CA . PRO B 1 21 ? 5.969 8.57 -7.379 1 96.69 21 PRO B CA 1
ATOM 1629 C C . PRO B 1 21 ? 6.039 8.352 -8.891 1 96.69 21 PRO B C 1
ATOM 1631 O O . PRO B 1 21 ? 5.328 7.5 -9.422 1 96.69 21 PRO B O 1
ATOM 1634 N N . SER B 1 22 ? 6.906 9.047 -9.602 1 96.81 22 SER B N 1
ATOM 1635 C CA . SER B 1 22 ? 7.055 8.844 -11.039 1 96.81 22 SER B CA 1
ATOM 1636 C C . SER B 1 22 ? 7.594 7.453 -11.352 1 96.81 22 SER B C 1
ATOM 1638 O O . SER B 1 22 ? 7.152 6.812 -12.312 1 96.81 22 SER B O 1
ATOM 1640 N N . VAL B 1 23 ? 8.5 7.051 -10.562 1 94.81 23 VAL B N 1
ATOM 1641 C CA . VAL B 1 23 ? 9.047 5.711 -10.742 1 94.81 23 VAL B CA 1
ATOM 1642 C C . VAL B 1 23 ? 7.953 4.668 -10.516 1 94.81 23 VAL B C 1
ATOM 1644 O O . VAL B 1 23 ? 7.832 3.709 -11.281 1 94.81 23 VAL B O 1
ATOM 1647 N N . ILE B 1 24 ? 7.16 4.824 -9.492 1 94.31 24 ILE B N 1
ATOM 1648 C CA . ILE B 1 24 ? 6.07 3.908 -9.18 1 94.31 24 ILE B CA 1
ATOM 1649 C C . ILE B 1 24 ? 5.09 3.852 -10.352 1 94.31 24 ILE B C 1
ATOM 1651 O O . ILE B 1 24 ? 4.77 2.77 -10.844 1 94.31 24 ILE B O 1
ATOM 1655 N N . PHE B 1 25 ? 4.691 4.969 -10.914 1 95.69 25 PHE B N 1
ATOM 1656 C CA . PHE B 1 25 ? 3.668 5.016 -11.953 1 95.69 25 PHE B CA 1
ATOM 1657 C C . PHE B 1 25 ? 4.234 4.551 -13.289 1 95.69 25 PHE B C 1
ATOM 1659 O O . PHE B 1 25 ? 3.504 4.004 -14.125 1 95.69 25 PHE B O 1
ATOM 1666 N N . ALA B 1 26 ? 5.527 4.715 -13.438 1 94.88 26 ALA B N 1
ATOM 1667 C CA . ALA B 1 26 ? 6.16 4.203 -14.648 1 94.88 26 ALA B CA 1
ATOM 1668 C C . ALA B 1 26 ? 6.254 2.68 -14.617 1 94.88 26 ALA B C 1
ATOM 1670 O O . ALA B 1 26 ? 6.172 2.023 -15.664 1 94.88 26 ALA B O 1
ATOM 1671 N N . THR B 1 27 ? 6.359 2.137 -13.422 1 93.94 27 THR B N 1
ATOM 1672 C CA . THR B 1 27 ? 6.551 0.699 -13.273 1 93.94 27 THR B CA 1
ATOM 1673 C C . THR B 1 27 ? 5.211 -0.031 -13.312 1 93.94 27 THR B C 1
ATOM 1675 O O . THR B 1 27 ? 5.129 -1.164 -13.789 1 93.94 27 THR B O 1
ATOM 1678 N N . LEU B 1 28 ? 4.156 0.609 -12.945 1 95.06 28 LEU B N 1
ATOM 1679 C CA . LEU B 1 28 ? 2.85 -0.022 -12.797 1 95.06 28 LEU B CA 1
ATOM 1680 C C . LEU B 1 28 ? 2.357 -0.577 -14.125 1 95.06 28 LEU B C 1
ATOM 1682 O O . LEU B 1 28 ? 1.968 -1.744 -14.211 1 95.06 28 LEU B O 1
ATOM 1686 N N . PRO B 1 29 ? 2.471 0.118 -15.227 1 94.75 29 PRO B N 1
ATOM 1687 C CA . PRO B 1 29 ? 1.959 -0.421 -16.484 1 94.75 29 PRO B CA 1
ATOM 1688 C C . PRO B 1 29 ? 2.846 -1.524 -17.062 1 94.75 29 PRO B C 1
ATOM 1690 O O . PRO B 1 29 ? 2.416 -2.27 -17.938 1 94.75 29 PRO B O 1
ATOM 1693 N N . LEU B 1 30 ? 4.039 -1.648 -16.516 1 94.5 30 LEU B N 1
ATOM 1694 C CA . LEU B 1 30 ? 4.961 -2.666 -17.016 1 94.5 30 LEU B CA 1
ATOM 1695 C C . LEU B 1 30 ? 4.559 -4.051 -16.516 1 94.5 30 LEU B C 1
ATOM 1697 O O . LEU B 1 30 ? 4.895 -5.062 -17.141 1 94.5 30 LEU B O 1
ATOM 1701 N N . ILE B 1 31 ? 3.785 -4.117 -15.508 1 95.19 31 ILE B N 1
ATOM 1702 C CA . ILE B 1 31 ? 3.4 -5.398 -14.922 1 95.19 31 ILE B CA 1
ATOM 1703 C C . ILE B 1 31 ? 2.447 -6.133 -15.867 1 95.19 31 ILE B C 1
ATOM 1705 O O . ILE B 1 31 ? 2.736 -7.246 -16.312 1 95.19 31 ILE B O 1
ATOM 1709 N N . PRO B 1 32 ? 1.391 -5.473 -16.328 1 93 32 PRO B N 1
ATOM 1710 C CA . PRO B 1 32 ? 0.513 -6.176 -17.266 1 93 32 PRO B CA 1
ATOM 1711 C C . PRO B 1 32 ? 1.074 -6.211 -18.688 1 93 32 PRO B C 1
ATOM 1713 O O . PRO B 1 32 ? 0.682 -7.062 -19.484 1 93 32 PRO B O 1
ATOM 1716 N N . ALA B 1 33 ? 2.016 -5.293 -19 1 94.75 33 ALA B N 1
ATOM 1717 C CA . ALA B 1 33 ? 2.615 -5.262 -20.328 1 94.75 33 ALA B CA 1
ATOM 1718 C C . ALA B 1 33 ? 3.588 -6.418 -20.516 1 94.75 33 ALA B C 1
ATOM 1720 O O . ALA B 1 33 ? 3.764 -6.91 -21.641 1 94.75 33 ALA B O 1
ATOM 1721 N N . SER B 1 34 ? 4.23 -6.816 -19.422 1 94.81 34 SER B N 1
ATOM 1722 C CA . SER B 1 34 ? 5.16 -7.941 -19.469 1 94.81 34 SER B CA 1
ATOM 1723 C C . SER B 1 34 ? 5.098 -8.773 -18.203 1 94.81 34 SER B C 1
ATOM 1725 O O . SER B 1 34 ? 6.035 -8.766 -17.406 1 94.81 34 SER B O 1
ATOM 1727 N N . PRO B 1 35 ? 4.086 -9.492 -18.062 1 92.38 35 PRO B N 1
ATOM 1728 C CA . PRO B 1 35 ? 3.896 -10.242 -16.812 1 92.38 35 PRO B CA 1
ATOM 1729 C C . PRO B 1 35 ? 4.996 -11.273 -16.578 1 92.38 35 PRO B C 1
ATOM 1731 O O . PRO B 1 35 ? 5.363 -11.531 -15.43 1 92.38 35 PRO B O 1
ATOM 1734 N N . ILE B 1 36 ? 5.562 -11.797 -17.656 1 93.38 36 ILE B N 1
ATOM 1735 C CA . ILE B 1 36 ? 6.613 -12.797 -17.531 1 93.38 36 ILE B CA 1
ATOM 1736 C C . ILE B 1 36 ? 7.867 -12.156 -16.953 1 93.38 36 ILE B C 1
ATOM 1738 O O . ILE B 1 36 ? 8.508 -12.727 -16.062 1 93.38 36 ILE B O 1
ATOM 1742 N N . ASP B 1 37 ? 8.133 -10.984 -17.391 1 94.88 37 ASP B N 1
ATOM 1743 C CA . ASP B 1 37 ? 9.289 -10.273 -16.859 1 94.88 37 ASP B CA 1
ATOM 1744 C C . ASP B 1 37 ? 9.07 -9.891 -15.398 1 94.88 37 ASP B C 1
ATOM 1746 O O . ASP B 1 37 ? 9.984 -9.992 -14.578 1 94.88 37 ASP B O 1
ATOM 1750 N N . HIS B 1 38 ? 7.91 -9.484 -15.078 1 96.25 38 HIS B N 1
ATOM 1751 C CA . HIS B 1 38 ? 7.629 -9.148 -13.68 1 96.25 38 HIS B CA 1
ATOM 1752 C C . HIS B 1 38 ? 7.73 -10.383 -12.789 1 96.25 38 HIS B C 1
ATOM 1754 O O . HIS B 1 38 ? 8.281 -10.32 -11.695 1 96.25 38 HIS B O 1
ATOM 1760 N N . PHE B 1 39 ? 7.242 -11.461 -13.32 1 97 39 PHE B N 1
ATOM 1761 C CA . PHE B 1 39 ? 7.34 -12.727 -12.594 1 97 39 PHE B CA 1
ATOM 1762 C C . PHE B 1 39 ? 8.789 -13.062 -12.289 1 97 39 PHE B C 1
ATOM 1764 O O . PHE B 1 39 ? 9.141 -13.352 -11.141 1 97 39 PHE B O 1
ATOM 1771 N N . HIS B 1 40 ? 9.609 -12.883 -13.18 1 95.12 40 HIS B N 1
ATOM 1772 C CA . HIS B 1 40 ? 11.008 -13.234 -13.008 1 95.12 40 HIS B CA 1
ATOM 1773 C C . HIS B 1 40 ? 11.719 -12.234 -12.102 1 95.12 40 HIS B C 1
ATOM 1775 O O . HIS B 1 40 ? 12.688 -12.586 -11.422 1 95.12 40 HIS B O 1
ATOM 1781 N N . SER B 1 41 ? 11.211 -11.078 -12.039 1 95.5 41 SER B N 1
ATOM 1782 C CA . SER B 1 41 ? 11.867 -10.023 -11.266 1 95.5 41 SER B CA 1
ATOM 1783 C C . SER B 1 41 ? 11.594 -10.18 -9.773 1 95.5 41 SER B C 1
ATOM 1785 O O . SER B 1 41 ? 12.258 -9.555 -8.945 1 95.5 41 SER B O 1
ATOM 1787 N N . LEU B 1 42 ? 10.68 -10.992 -9.422 1 96.56 42 LEU B N 1
ATOM 1788 C CA . LEU B 1 42 ? 10.234 -11.086 -8.031 1 96.56 42 LEU B CA 1
ATOM 1789 C C . LEU B 1 42 ? 11.219 -11.906 -7.203 1 96.56 42 LEU B C 1
ATOM 1791 O O . LEU B 1 42 ? 11.531 -11.539 -6.07 1 96.56 42 LEU B O 1
ATOM 1795 N N . ALA B 1 43 ? 11.656 -12.969 -7.762 1 96.5 43 ALA B N 1
ATOM 1796 C CA . ALA B 1 43 ? 12.625 -13.828 -7.094 1 96.5 43 ALA B CA 1
ATOM 1797 C C . ALA B 1 43 ? 13.219 -14.844 -8.07 1 96.5 43 ALA B C 1
ATOM 1799 O O . ALA B 1 43 ? 12.555 -15.281 -9.008 1 96.5 43 ALA B O 1
ATOM 1800 N N . PRO B 1 44 ? 14.484 -15.227 -7.785 1 94.88 44 PRO B N 1
ATOM 1801 C CA . PRO B 1 44 ? 15.039 -16.328 -8.562 1 94.88 44 PRO B CA 1
ATOM 1802 C C . PRO B 1 44 ? 14.344 -17.656 -8.289 1 94.88 44 PRO B C 1
ATOM 1804 O O . PRO B 1 44 ? 13.836 -17.891 -7.188 1 94.88 44 PRO B O 1
ATOM 1807 N N . ALA B 1 45 ? 14.422 -18.5 -9.289 1 93.06 45 ALA B N 1
ATOM 1808 C CA . ALA B 1 45 ? 13.727 -19.781 -9.195 1 93.06 45 ALA B CA 1
ATOM 1809 C C . ALA B 1 45 ? 14.344 -20.656 -8.109 1 93.06 45 ALA B C 1
ATOM 1811 O O . ALA B 1 45 ? 13.664 -21.516 -7.531 1 93.06 45 ALA B O 1
ATOM 1812 N N . ASP B 1 46 ? 15.586 -20.406 -7.824 1 90.12 46 ASP B N 1
ATOM 1813 C CA . ASP B 1 46 ? 16.266 -21.219 -6.832 1 90.12 46 ASP B CA 1
ATOM 1814 C C . ASP B 1 46 ? 16.469 -20.453 -5.527 1 90.12 46 ASP B C 1
ATOM 1816 O O . ASP B 1 46 ? 17.375 -20.75 -4.754 1 90.12 46 ASP B O 1
ATOM 1820 N N . SER B 1 47 ? 15.594 -19.531 -5.297 1 92.88 47 SER B N 1
ATOM 1821 C CA . SER B 1 47 ? 15.727 -18.688 -4.117 1 92.88 47 SER B CA 1
ATOM 1822 C C . SER B 1 47 ? 15.32 -19.438 -2.852 1 92.88 47 SER B C 1
ATOM 1824 O O . SER B 1 47 ? 14.445 -20.297 -2.889 1 92.88 47 SER B O 1
ATOM 1826 N N . ALA B 1 48 ? 16.047 -19.062 -1.81 1 93.62 48 ALA B N 1
ATOM 1827 C CA . ALA B 1 48 ? 15.727 -19.5 -0.452 1 93.62 48 ALA B CA 1
ATOM 1828 C C . ALA B 1 48 ? 16.094 -18.422 0.568 1 93.62 48 ALA B C 1
ATOM 1830 O O . ALA B 1 48 ? 17.141 -17.781 0.449 1 93.62 48 ALA B O 1
ATOM 1831 N N . GLY B 1 49 ? 15.148 -18.172 1.46 1 95 49 GLY B N 1
ATOM 1832 C CA . GLY B 1 49 ? 15.375 -17.188 2.506 1 95 49 GLY B CA 1
ATOM 1833 C C . GLY B 1 49 ? 14.875 -17.641 3.865 1 95 49 GLY B C 1
ATOM 1834 O O . GLY B 1 49 ? 14.43 -18.781 4.027 1 95 49 GLY B O 1
ATOM 1835 N N . PRO B 1 50 ? 14.992 -16.797 4.828 1 94.75 50 PRO B N 1
ATOM 1836 C CA . PRO B 1 50 ? 14.641 -17.172 6.203 1 94.75 50 PRO B CA 1
ATOM 1837 C C . PRO B 1 50 ? 13.164 -17.547 6.352 1 94.75 50 PRO B C 1
ATOM 1839 O O . PRO B 1 50 ? 12.82 -18.359 7.207 1 94.75 50 PRO B O 1
ATOM 1842 N N . PHE B 1 51 ? 12.273 -16.984 5.43 1 93.06 51 PHE B N 1
ATOM 1843 C CA . PHE B 1 51 ? 10.844 -17.234 5.59 1 93.06 51 PHE B CA 1
ATOM 1844 C C . PHE B 1 51 ? 10.305 -18.031 4.41 1 93.06 51 PHE B C 1
ATOM 1846 O O . PHE B 1 51 ? 9.102 -18.031 4.152 1 93.06 51 PHE B O 1
ATOM 1853 N N . TRP B 1 52 ? 11.305 -18.609 3.682 1 94.12 52 TRP B N 1
ATOM 1854 C CA . TRP B 1 52 ? 10.859 -19.391 2.537 1 94.12 52 TRP B CA 1
ATOM 1855 C C . TRP B 1 52 ? 11.945 -20.359 2.084 1 94.12 52 TRP B C 1
ATOM 1857 O O . TRP B 1 52 ? 13.109 -19.969 1.933 1 94.12 52 TRP B O 1
ATOM 1867 N N . SER B 1 53 ? 11.531 -21.516 1.925 1 92.31 53 SER B N 1
ATOM 1868 C CA . SER B 1 53 ? 12.328 -22.531 1.259 1 92.31 53 SER B CA 1
ATOM 1869 C C . SER B 1 53 ? 11.461 -23.453 0.403 1 92.31 53 SER B C 1
ATOM 1871 O O . SER B 1 53 ? 10.312 -23.719 0.752 1 92.31 53 SER B O 1
ATOM 1873 N N . PRO B 1 54 ? 12.016 -23.844 -0.71 1 88.75 54 PRO B N 1
ATOM 1874 C CA . PRO B 1 54 ? 11.211 -24.703 -1.573 1 88.75 54 PRO B CA 1
ATOM 1875 C C . PRO B 1 54 ? 10.867 -26.047 -0.914 1 88.75 54 PRO B C 1
ATOM 1877 O O . PRO B 1 54 ? 11.656 -26.562 -0.113 1 88.75 54 PRO B O 1
ATOM 1880 N N . SER B 1 55 ? 9.727 -26.406 -1.193 1 88.06 55 SER B N 1
ATOM 1881 C CA . SER B 1 55 ? 9.289 -27.719 -0.739 1 88.06 55 SER B CA 1
ATOM 1882 C C . SER B 1 55 ? 9.352 -28.75 -1.865 1 88.06 55 SER B C 1
ATOM 1884 O O . SER B 1 55 ? 8.836 -28.516 -2.959 1 88.06 55 SER B O 1
ATOM 1886 N N . PRO B 1 56 ? 9.938 -29.891 -1.584 1 88.25 56 PRO B N 1
ATOM 1887 C CA . PRO B 1 56 ? 9.984 -30.922 -2.619 1 88.25 56 PRO B CA 1
ATOM 1888 C C . PRO B 1 56 ? 8.641 -31.625 -2.824 1 88.25 56 PRO B C 1
ATOM 1890 O O . PRO B 1 56 ? 8.445 -32.312 -3.818 1 88.25 56 PRO B O 1
ATOM 1893 N N . LEU B 1 57 ? 7.738 -31.422 -1.965 1 90.06 57 LEU B N 1
ATOM 1894 C CA . LEU B 1 57 ? 6.457 -32.125 -1.982 1 90.06 57 LEU B CA 1
ATOM 1895 C C . LEU B 1 57 ? 5.527 -31.531 -3.037 1 90.06 57 LEU B C 1
ATOM 1897 O O . LEU B 1 57 ? 4.688 -32.25 -3.6 1 90.06 57 LEU B O 1
ATOM 1901 N N . HIS B 1 58 ? 5.742 -30.234 -3.209 1 87.56 58 HIS B N 1
ATOM 1902 C CA . HIS B 1 58 ? 4.855 -29.547 -4.141 1 87.56 58 HIS B CA 1
ATOM 1903 C C . HIS B 1 58 ? 5.633 -28.984 -5.328 1 87.56 58 HIS B C 1
ATOM 1905 O O . HIS B 1 58 ? 6.758 -28.516 -5.168 1 87.56 58 HIS B O 1
ATOM 1911 N N . GLY B 1 59 ? 5.008 -29.109 -6.461 1 92.12 59 GLY B N 1
ATOM 1912 C CA . GLY B 1 59 ? 5.605 -28.484 -7.629 1 92.12 59 GLY B CA 1
ATOM 1913 C C . GLY B 1 59 ? 5.527 -26.969 -7.602 1 92.12 59 GLY B C 1
ATOM 1914 O O . GLY B 1 59 ? 5.059 -26.375 -6.621 1 92.12 59 GLY B O 1
ATOM 1915 N N . SER B 1 60 ? 6.129 -26.297 -8.656 1 94.62 60 SER B N 1
ATOM 1916 C CA . SER B 1 60 ? 6.109 -24.844 -8.828 1 94.62 60 SER B CA 1
ATOM 1917 C C . SER B 1 60 ? 5.27 -24.438 -10.039 1 94.62 60 SER B C 1
ATOM 1919 O O . SER B 1 60 ? 4.906 -25.297 -10.852 1 94.62 60 SER B O 1
ATOM 1921 N N . CYS B 1 61 ? 4.891 -23.203 -10.07 1 95.81 61 CYS B N 1
ATOM 1922 C CA . CYS B 1 61 ? 4.172 -22.625 -11.203 1 95.81 61 CYS B CA 1
ATOM 1923 C C . CYS B 1 61 ? 5.117 -21.875 -12.133 1 95.81 61 CYS B C 1
ATOM 1925 O O . CYS B 1 61 ? 6.062 -21.234 -11.672 1 95.81 61 CYS B O 1
ATOM 1927 N N . ASP B 1 62 ? 4.824 -22.031 -13.375 1 94.75 62 ASP B N 1
ATOM 1928 C CA . ASP B 1 62 ? 5.547 -21.172 -14.305 1 94.75 62 ASP B CA 1
ATOM 1929 C C . ASP B 1 62 ? 4.828 -19.844 -14.492 1 94.75 62 ASP B C 1
ATOM 1931 O O . ASP B 1 62 ? 3.697 -19.672 -14.031 1 94.75 62 ASP B O 1
ATOM 1935 N N . ALA B 1 63 ? 5.492 -18.938 -15.156 1 95.44 63 ALA B N 1
ATOM 1936 C CA . ALA B 1 63 ? 4.992 -17.562 -15.281 1 95.44 63 ALA B CA 1
ATOM 1937 C C . ALA B 1 63 ? 3.664 -17.531 -16.031 1 95.44 63 ALA B C 1
ATOM 1939 O O . ALA B 1 63 ? 2.738 -16.828 -15.641 1 95.44 63 ALA B O 1
ATOM 1940 N N . ALA B 1 64 ? 3.555 -18.266 -17.047 1 94.69 64 ALA B N 1
ATOM 1941 C CA . ALA B 1 64 ? 2.355 -18.25 -17.891 1 94.69 64 ALA B CA 1
ATOM 1942 C C . ALA B 1 64 ? 1.156 -18.828 -17.125 1 94.69 64 ALA B C 1
ATOM 1944 O O . ALA B 1 64 ? 0.072 -18.234 -17.141 1 94.69 64 ALA B O 1
ATOM 1945 N N . SER B 1 65 ? 1.373 -19.891 -16.484 1 95.69 65 SER B N 1
ATOM 1946 C CA . SER B 1 65 ? 0.307 -20.5 -15.695 1 95.69 65 SER B CA 1
ATOM 1947 C C . SER B 1 65 ? -0.119 -19.594 -14.547 1 95.69 65 SER B C 1
ATOM 1949 O O . SER B 1 65 ? -1.31 -19.484 -14.242 1 95.69 65 SER B O 1
ATOM 1951 N N . ALA B 1 66 ? 0.871 -19.031 -13.938 1 96.62 66 ALA B N 1
ATOM 1952 C CA . ALA B 1 66 ? 0.575 -18.109 -12.852 1 96.62 66 ALA B CA 1
ATOM 1953 C C . ALA B 1 66 ? -0.301 -16.953 -13.328 1 96.62 66 ALA B C 1
ATOM 1955 O O . ALA B 1 66 ? -1.3 -16.609 -12.695 1 96.62 66 ALA B O 1
ATOM 1956 N N . TRP B 1 67 ? 0.013 -16.391 -14.445 1 95.38 67 TRP B N 1
ATOM 1957 C CA . TRP B 1 67 ? -0.715 -15.242 -14.984 1 95.38 67 TRP B CA 1
ATOM 1958 C C . TRP B 1 67 ? -2.107 -15.656 -15.453 1 95.38 67 TRP B C 1
ATOM 1960 O O . TRP B 1 67 ? -3.016 -14.82 -15.523 1 95.38 67 TRP B O 1
ATOM 1970 N N . ASN B 1 68 ? -2.273 -16.906 -15.75 1 95.62 68 ASN B N 1
ATOM 1971 C CA . ASN B 1 68 ? -3.539 -17.422 -16.25 1 95.62 68 ASN B CA 1
ATOM 1972 C C . ASN B 1 68 ? -4.422 -17.953 -15.125 1 95.62 68 ASN B C 1
ATOM 1974 O O . ASN B 1 68 ? -5.445 -18.594 -15.383 1 95.62 68 ASN B O 1
ATOM 1978 N N . THR B 1 69 ? -4.047 -17.781 -13.953 1 96.81 69 THR B N 1
ATOM 1979 C CA . THR B 1 69 ? -4.793 -18.203 -12.773 1 96.81 69 THR B CA 1
ATOM 1980 C C . THR B 1 69 ? -5.543 -17.031 -12.156 1 96.81 69 THR B C 1
ATOM 1982 O O . THR B 1 69 ? -4.922 -16.062 -11.727 1 96.81 69 THR B O 1
ATOM 1985 N N . PRO B 1 70 ? -6.805 -17.094 -12.086 1 96.62 70 PRO B N 1
ATOM 1986 C CA . PRO B 1 70 ? -7.57 -15.922 -11.648 1 96.62 70 PRO B CA 1
ATOM 1987 C C . PRO B 1 70 ? -7.184 -15.461 -10.242 1 96.62 70 PRO B C 1
ATOM 1989 O O . PRO B 1 70 ? -7.109 -14.258 -9.984 1 96.62 70 PRO B O 1
ATOM 1992 N N . GLN B 1 71 ? -6.879 -16.375 -9.289 1 97.5 71 GLN B N 1
ATOM 1993 C CA . GLN B 1 71 ? -6.484 -15.992 -7.941 1 97.5 71 GLN B CA 1
ATOM 1994 C C . GLN B 1 71 ? -5.18 -15.203 -7.949 1 97.5 71 GLN B C 1
ATOM 1996 O O . GLN B 1 71 ? -5.074 -14.156 -7.309 1 97.5 71 GLN B O 1
ATOM 2001 N N . LEU B 1 72 ? -4.297 -15.641 -8.781 1 97.5 72 LEU B N 1
ATOM 2002 C CA . LEU B 1 72 ? -3.002 -14.977 -8.844 1 97.5 72 LEU B CA 1
ATOM 2003 C C . LEU B 1 72 ? -3.102 -13.664 -9.609 1 97.5 72 LEU B C 1
ATOM 2005 O O . LEU B 1 72 ? -2.41 -12.695 -9.289 1 97.5 72 LEU B O 1
ATOM 2009 N N . ARG B 1 73 ? -3.949 -13.633 -10.594 1 96.69 73 ARG B N 1
ATOM 2010 C CA . ARG B 1 73 ? -4.242 -12.367 -11.258 1 96.69 73 ARG B CA 1
ATOM 2011 C C . ARG B 1 73 ? -4.832 -11.359 -10.281 1 96.69 73 ARG B C 1
ATOM 2013 O O . ARG B 1 73 ? -4.441 -10.195 -10.273 1 96.69 73 ARG B O 1
ATOM 2020 N N . GLY B 1 74 ? -5.73 -11.883 -9.477 1 96.38 74 GLY B N 1
ATOM 2021 C CA . GLY B 1 74 ? -6.281 -11.047 -8.43 1 96.38 74 GLY B CA 1
ATOM 2022 C C . GLY B 1 74 ? -5.227 -10.5 -7.48 1 96.38 74 GLY B C 1
ATOM 2023 O O . GLY B 1 74 ? -5.254 -9.32 -7.125 1 96.38 74 GLY B O 1
ATOM 2024 N N . LEU B 1 75 ? -4.32 -11.312 -7.121 1 97.06 75 LEU B N 1
ATOM 2025 C CA . LEU B 1 75 ? -3.223 -10.898 -6.254 1 97.06 75 LEU B CA 1
ATOM 2026 C C . LEU B 1 75 ? -2.373 -9.82 -6.93 1 97.06 75 LEU B C 1
ATOM 2028 O O . LEU B 1 75 ? -2.006 -8.828 -6.297 1 97.06 75 LEU B O 1
ATOM 2032 N N . TRP B 1 76 ? -2.113 -9.961 -8.203 1 97.25 76 TRP B N 1
ATOM 2033 C CA . TRP B 1 76 ? -1.352 -8.969 -8.953 1 97.25 76 TRP B CA 1
ATOM 2034 C C . TRP B 1 76 ? -2.072 -7.625 -8.969 1 97.25 76 TRP B C 1
ATOM 2036 O O . TRP B 1 76 ? -1.466 -6.582 -8.703 1 97.25 76 TRP B O 1
ATOM 2046 N N . TYR B 1 77 ? -3.275 -7.66 -9.18 1 96.19 77 TYR B N 1
ATOM 2047 C CA . TYR B 1 77 ? -4.012 -6.402 -9.266 1 96.19 77 TYR B CA 1
ATOM 2048 C C . TYR B 1 77 ? -4.141 -5.758 -7.891 1 96.19 77 TYR B C 1
ATOM 2050 O O . TYR B 1 77 ? -4.105 -4.531 -7.766 1 96.19 77 TYR B O 1
ATOM 2058 N N . ALA B 1 78 ? -4.27 -6.594 -6.902 1 95.38 78 ALA B N 1
ATOM 2059 C CA . ALA B 1 78 ? -4.273 -6.059 -5.543 1 95.38 78 ALA B CA 1
ATOM 2060 C C . ALA B 1 78 ? -2.93 -5.418 -5.207 1 95.38 78 ALA B C 1
ATOM 2062 O O . ALA B 1 78 ? -2.881 -4.344 -4.598 1 95.38 78 ALA B O 1
ATOM 2063 N N . PHE B 1 79 ? -1.916 -6.055 -5.605 1 95.38 79 PHE B N 1
ATOM 2064 C CA . PHE B 1 79 ? -0.577 -5.512 -5.402 1 95.38 79 PHE B CA 1
ATOM 2065 C C . PHE B 1 79 ? -0.405 -4.195 -6.152 1 95.38 79 PHE B C 1
ATOM 2067 O O . PHE B 1 79 ? 0.081 -3.213 -5.586 1 95.38 79 PHE B O 1
ATOM 2074 N N . MET B 1 80 ? -0.82 -4.129 -7.367 1 95.38 80 MET B N 1
ATOM 2075 C CA . MET B 1 80 ? -0.745 -2.918 -8.18 1 95.38 80 MET B CA 1
ATOM 2076 C C . MET B 1 80 ? -1.55 -1.786 -7.555 1 95.38 80 MET B C 1
ATOM 2078 O O . MET B 1 80 ? -1.124 -0.63 -7.57 1 95.38 80 MET B O 1
ATOM 2082 N N . SER B 1 81 ? -2.641 -2.164 -7.023 1 94.44 81 SER B N 1
ATOM 2083 C CA . SER B 1 81 ? -3.475 -1.179 -6.344 1 94.44 81 SER B CA 1
ATOM 2084 C C . SER B 1 81 ? -2.76 -0.587 -5.137 1 94.44 81 SER B C 1
ATOM 2086 O O . SER B 1 81 ? -2.75 0.63 -4.945 1 94.44 81 SER B O 1
ATOM 2088 N N . ALA B 1 82 ? -2.201 -1.489 -4.371 1 93.06 82 ALA B N 1
ATOM 2089 C CA . ALA B 1 82 ? -1.467 -1.031 -3.193 1 93.06 82 ALA B CA 1
ATOM 2090 C C . ALA B 1 82 ? -0.285 -0.152 -3.592 1 93.06 82 ALA B C 1
ATOM 2092 O O . ALA B 1 82 ? -0.017 0.868 -2.951 1 93.06 82 ALA B O 1
ATOM 2093 N N . LEU B 1 83 ? 0.351 -0.492 -4.672 1 92.38 83 LEU B N 1
ATOM 2094 C CA . LEU B 1 83 ? 1.485 0.282 -5.164 1 92.38 83 LEU B CA 1
ATOM 2095 C C . LEU B 1 83 ? 1.032 1.646 -5.676 1 92.38 83 LEU B C 1
ATOM 2097 O O . LEU B 1 83 ? 1.666 2.662 -5.387 1 92.38 83 LEU B O 1
ATOM 2101 N N . ALA B 1 84 ? 0.001 1.642 -6.383 1 92.75 84 ALA B N 1
ATOM 2102 C CA . ALA B 1 84 ? -0.555 2.9 -6.871 1 92.75 84 ALA B CA 1
ATOM 2103 C C . ALA B 1 84 ? -0.923 3.824 -5.711 1 92.75 84 ALA B C 1
ATOM 2105 O O . ALA B 1 84 ? -0.683 5.031 -5.773 1 92.75 84 ALA B O 1
ATOM 2106 N N . PHE B 1 85 ? -1.456 3.258 -4.715 1 93.38 85 PHE B N 1
ATOM 2107 C CA . PHE B 1 85 ? -1.816 4.027 -3.529 1 93.38 85 PHE B CA 1
ATOM 2108 C C . PHE B 1 85 ? -0.587 4.691 -2.92 1 93.38 85 PHE B C 1
ATOM 2110 O O . PHE B 1 85 ? -0.633 5.863 -2.535 1 93.38 85 PHE B O 1
ATOM 2117 N N . SER B 1 86 ? 0.456 4.004 -2.84 1 91.88 86 SER B N 1
ATOM 2118 C CA . SER B 1 86 ? 1.688 4.566 -2.297 1 91.88 86 SER B CA 1
ATOM 2119 C C . SER B 1 86 ? 2.178 5.738 -3.143 1 91.88 86 SER B C 1
ATOM 2121 O O . SER B 1 86 ? 2.723 6.707 -2.611 1 91.88 86 SER B O 1
ATOM 2123 N N . GLY B 1 87 ? 1.957 5.656 -4.426 1 93.31 87 GLY B N 1
ATOM 2124 C CA . GLY B 1 87 ? 2.342 6.73 -5.328 1 93.31 87 GLY B CA 1
ATOM 2125 C C . GLY B 1 87 ? 1.471 7.965 -5.191 1 93.31 87 GLY B C 1
ATOM 2126 O O . GLY B 1 87 ? 1.831 9.039 -5.672 1 93.31 87 GLY B O 1
ATOM 2127 N N . VAL B 1 88 ? 0.388 7.82 -4.488 1 93.81 88 VAL B N 1
ATOM 2128 C CA . VAL B 1 88 ? -0.559 8.922 -4.359 1 93.81 88 VAL B CA 1
ATOM 2129 C C . VAL B 1 88 ? -0.436 9.555 -2.973 1 93.81 88 VAL B C 1
ATOM 2131 O O . VAL B 1 88 ? -0.328 10.773 -2.846 1 93.81 88 VAL B O 1
ATOM 2134 N N . ILE B 1 89 ? -0.407 8.711 -1.994 1 96.5 89 ILE B N 1
ATOM 2135 C CA . ILE B 1 89 ? -0.604 9.203 -0.635 1 96.5 89 ILE B CA 1
ATOM 2136 C C . ILE B 1 89 ? 0.596 10.047 -0.212 1 96.5 89 ILE B C 1
ATOM 2138 O O . ILE B 1 89 ? 0.433 11.117 0.388 1 96.5 89 ILE B O 1
ATOM 2142 N N . GLU B 1 90 ? 1.768 9.633 -0.581 1 97 90 GLU B N 1
ATOM 2143 C CA . GLU B 1 90 ? 2.945 10.359 -0.117 1 97 90 GLU B CA 1
ATOM 2144 C C . GLU B 1 90 ? 3.02 11.75 -0.743 1 97 90 GLU B C 1
ATOM 2146 O O . GLU B 1 90 ? 3.035 12.758 -0.031 1 97 90 GLU B O 1
ATOM 2151 N N . PRO B 1 91 ? 2.975 11.828 -2.043 1 97.19 91 PRO B N 1
ATOM 2152 C CA . PRO B 1 91 ? 3.07 13.172 -2.619 1 97.19 91 PRO B CA 1
ATOM 2153 C C . PRO B 1 91 ? 1.874 14.055 -2.268 1 97.19 91 PRO B C 1
ATOM 2155 O O . PRO B 1 91 ? 2.016 15.273 -2.141 1 97.19 91 PRO B O 1
ATOM 2158 N N . LEU B 1 92 ? 0.758 13.492 -2.082 1 97.94 92 LEU B N 1
ATOM 2159 C CA . LEU B 1 92 ? -0.423 14.273 -1.727 1 97.94 92 LEU B CA 1
ATOM 2160 C C . LEU B 1 92 ? -0.264 14.898 -0.347 1 97.94 92 LEU B C 1
ATOM 2162 O O . LEU B 1 92 ? -0.497 16.094 -0.176 1 97.94 92 LEU B O 1
ATOM 2166 N N . LEU B 1 93 ? 0.187 14.133 0.565 1 98.25 93 LEU B N 1
ATOM 2167 C CA . LEU B 1 93 ? 0.302 14.633 1.931 1 98.25 93 LEU B CA 1
ATOM 2168 C C . LEU B 1 93 ? 1.452 15.625 2.051 1 98.25 93 LEU B C 1
ATOM 2170 O O . LEU B 1 93 ? 1.354 16.609 2.787 1 98.25 93 LEU B O 1
ATOM 2174 N N . LEU B 1 94 ? 2.432 15.352 1.329 1 98.5 94 LEU B N 1
ATOM 2175 C CA . LEU B 1 94 ? 3.543 16.297 1.342 1 98.5 94 LEU B CA 1
ATOM 2176 C C . LEU B 1 94 ? 3.154 17.609 0.651 1 98.5 94 LEU B C 1
ATOM 2178 O O . LEU B 1 94 ? 3.582 18.688 1.066 1 98.5 94 LEU B O 1
ATOM 2182 N N . TYR B 1 95 ? 2.369 17.5 -0.386 1 98.12 95 TYR B N 1
ATOM 2183 C CA . TYR B 1 95 ? 1.84 18.688 -1.043 1 98.12 95 TYR B CA 1
ATOM 2184 C C . TYR B 1 95 ? 0.997 19.516 -0.079 1 98.12 95 TYR B C 1
ATOM 2186 O O . TYR B 1 95 ? 1.156 20.734 0.007 1 98.12 95 TYR B O 1
ATOM 2194 N N . VAL B 1 96 ? 0.188 18.875 0.626 1 98.25 96 VAL B N 1
ATOM 2195 C CA . VAL B 1 96 ? -0.67 19.562 1.59 1 98.25 96 VAL B CA 1
ATOM 2196 C C . VAL B 1 96 ? 0.184 20.203 2.678 1 98.25 96 VAL B C 1
ATOM 2198 O O . VAL B 1 96 ? -0.021 21.375 3.027 1 98.25 96 VAL B O 1
ATOM 2201 N N . ALA B 1 97 ? 1.144 19.453 3.156 1 98.06 97 ALA B N 1
ATOM 2202 C CA . ALA B 1 97 ? 2.008 19.969 4.219 1 98.06 97 ALA B CA 1
ATOM 2203 C C . ALA B 1 97 ? 2.771 21.203 3.76 1 98.06 97 ALA B C 1
ATOM 2205 O O . ALA B 1 97 ? 2.893 22.172 4.504 1 98.06 97 ALA B O 1
ATOM 2206 N N . ARG B 1 98 ? 3.168 21.156 2.572 1 97.19 98 ARG B N 1
ATOM 2207 C CA . ARG B 1 98 ? 4.062 22.203 2.084 1 97.19 98 ARG B CA 1
ATOM 2208 C C . ARG B 1 98 ? 3.277 23.406 1.6 1 97.19 98 ARG B C 1
ATOM 2210 O O . ARG B 1 98 ? 3.713 24.547 1.776 1 97.19 98 ARG B O 1
ATOM 2217 N N . TYR B 1 99 ? 2.084 23.25 1.071 1 97.12 99 TYR B N 1
ATOM 2218 C CA . TYR B 1 99 ? 1.479 24.344 0.326 1 97.12 99 TYR B CA 1
ATOM 2219 C C . TYR B 1 99 ? 0.144 24.75 0.94 1 97.12 99 TYR B C 1
ATOM 2221 O O . TYR B 1 99 ? -0.378 25.828 0.652 1 97.12 99 TYR B O 1
ATOM 2229 N N . LYS B 1 100 ? -0.377 23.906 1.75 1 97.06 100 LYS B N 1
ATOM 2230 C CA . LYS B 1 100 ? -1.735 24.203 2.193 1 97.06 100 LYS B CA 1
ATOM 2231 C C . LYS B 1 100 ? -1.767 24.531 3.686 1 97.06 100 LYS B C 1
ATOM 2233 O O . LYS B 1 100 ? -2.703 25.172 4.168 1 97.06 100 LYS B O 1
ATOM 2238 N N . LEU B 1 101 ? -0.779 24.047 4.406 1 97 101 LEU B N 1
ATOM 2239 C CA . LEU B 1 101 ? -0.77 24.297 5.84 1 97 101 LEU B CA 1
ATOM 2240 C C . LEU B 1 101 ? -0.244 25.703 6.141 1 97 101 LEU B C 1
ATOM 2242 O O . LEU B 1 101 ? 0.553 26.25 5.375 1 97 101 LEU B O 1
ATOM 2246 N N . ARG B 1 102 ? -0.719 26.25 7.234 1 95.19 102 ARG B N 1
ATOM 2247 C CA . ARG B 1 102 ? -0.39 27.625 7.625 1 95.19 102 ARG B CA 1
ATOM 2248 C C . ARG B 1 102 ? 0.719 27.641 8.672 1 95.19 102 ARG B C 1
ATOM 2250 O O . ARG B 1 102 ? 1.64 28.453 8.586 1 95.19 102 ARG B O 1
ATOM 2257 N N . ASP B 1 103 ? 0.599 26.734 9.617 1 94.56 103 ASP B N 1
ATOM 2258 C CA . ASP B 1 103 ? 1.528 26.703 10.742 1 94.56 103 ASP B CA 1
ATOM 2259 C C . ASP B 1 103 ? 2.764 25.875 10.406 1 94.56 103 ASP B C 1
ATOM 2261 O O . ASP B 1 103 ? 2.648 24.719 10.008 1 94.56 103 ASP B O 1
ATOM 2265 N N . VAL B 1 104 ? 3.84 26.453 10.586 1 95.12 104 VAL B N 1
ATOM 2266 C CA . VAL B 1 104 ? 5.113 25.844 10.211 1 95.12 104 VAL B CA 1
ATOM 2267 C C . VAL B 1 104 ? 5.375 24.625 11.086 1 95.12 104 VAL B C 1
ATOM 2269 O O . VAL B 1 104 ? 5.883 23.609 10.594 1 95.12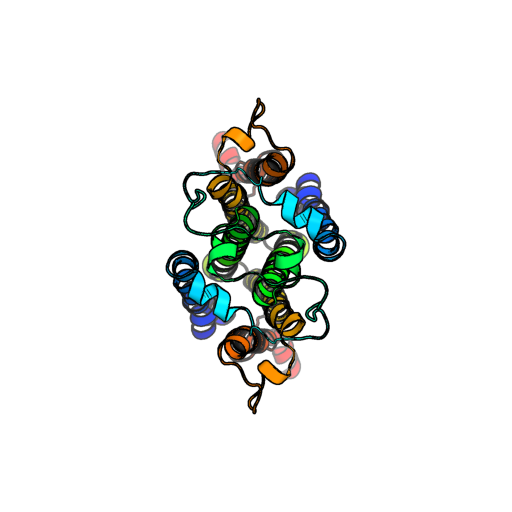 104 VAL B O 1
ATOM 2272 N N . HIS B 1 105 ? 5.121 24.703 12.328 1 94.81 105 HIS B N 1
ATOM 2273 C CA . HIS B 1 105 ? 5.285 23.562 13.219 1 94.81 105 HIS B CA 1
ATOM 2274 C C . HIS B 1 105 ? 4.391 22.406 12.805 1 94.81 105 HIS B C 1
ATOM 2276 O O . HIS B 1 105 ? 4.832 21.25 12.781 1 94.81 105 HIS B O 1
ATOM 2282 N N . ASP B 1 106 ? 3.168 22.672 12.438 1 96.88 106 ASP B N 1
ATOM 2283 C CA . ASP B 1 106 ? 2.227 21.656 11.984 1 96.88 106 ASP B CA 1
ATOM 2284 C C . ASP B 1 106 ? 2.719 21 10.695 1 96.88 106 ASP B C 1
ATOM 2286 O O . ASP B 1 106 ? 2.652 19.766 10.562 1 96.88 106 ASP B O 1
ATOM 2290 N N . ALA B 1 107 ? 3.195 21.797 9.828 1 97.62 107 ALA B N 1
ATOM 2291 C CA . ALA B 1 107 ? 3.725 21.266 8.578 1 97.62 107 ALA B CA 1
ATOM 2292 C C . ALA B 1 107 ? 4.859 20.281 8.836 1 97.62 107 ALA B C 1
ATOM 2294 O O . ALA B 1 107 ? 4.91 19.203 8.234 1 97.62 107 ALA B O 1
ATOM 2295 N N . GLU B 1 108 ? 5.707 20.625 9.719 1 97.44 108 GLU B N 1
ATOM 2296 C CA . GLU B 1 108 ? 6.828 19.734 10.016 1 97.44 108 GLU B CA 1
ATOM 2297 C C . GLU B 1 108 ? 6.348 18.422 10.633 1 97.44 108 GLU B C 1
ATOM 2299 O O . GLU B 1 108 ? 6.883 17.359 10.328 1 97.44 108 GLU B O 1
ATOM 2304 N N . GLN B 1 109 ? 5.363 18.516 11.516 1 97.31 109 GLN B N 1
ATOM 2305 C CA . GLN B 1 109 ? 4.82 17.312 12.125 1 97.31 109 GLN B CA 1
ATOM 2306 C C . GLN B 1 109 ? 4.242 16.375 11.07 1 97.31 109 GLN B C 1
ATOM 2308 O O . GLN B 1 109 ? 4.434 15.156 11.141 1 97.31 109 GLN B O 1
ATOM 2313 N N . VAL B 1 110 ? 3.576 16.938 10.148 1 98.19 110 VAL B N 1
ATOM 2314 C CA . VAL B 1 110 ? 2.959 16.125 9.094 1 98.19 110 VAL B CA 1
ATOM 2315 C C . VAL B 1 110 ? 4.043 15.508 8.219 1 98.19 110 VAL B C 1
ATOM 2317 O O . VAL B 1 110 ? 3.998 14.312 7.922 1 98.19 110 VAL B O 1
ATOM 2320 N N . ILE B 1 111 ? 4.992 16.281 7.809 1 98.25 111 ILE B N 1
ATOM 2321 C CA . ILE B 1 111 ? 6.078 15.781 6.969 1 98.25 111 ILE B CA 1
ATOM 2322 C C . ILE B 1 111 ? 6.812 14.656 7.691 1 98.25 111 ILE B C 1
ATOM 2324 O O . ILE B 1 111 ? 7.082 13.609 7.105 1 98.25 111 ILE B O 1
ATOM 2328 N N . LYS B 1 112 ? 7.086 14.852 8.938 1 97.62 112 LYS B N 1
ATOM 2329 C CA . LYS B 1 112 ? 7.754 13.836 9.742 1 97.62 112 LYS B CA 1
ATOM 2330 C C . LYS B 1 112 ? 6.941 12.547 9.781 1 97.62 112 LYS B C 1
ATOM 2332 O O . LYS B 1 112 ? 7.492 11.453 9.625 1 97.62 112 LYS B O 1
ATOM 2337 N N . ALA B 1 113 ? 5.707 12.672 9.992 1 98.12 113 ALA B N 1
ATOM 2338 C CA . ALA B 1 113 ? 4.84 11.5 10.086 1 98.12 113 ALA B CA 1
ATOM 2339 C C . ALA B 1 113 ? 4.793 10.742 8.758 1 98.12 113 ALA B C 1
ATOM 2341 O O . ALA B 1 113 ? 4.844 9.516 8.742 1 98.12 113 ALA B O 1
ATOM 2342 N N . VAL B 1 114 ? 4.672 11.492 7.684 1 98.25 114 VAL B N 1
ATOM 2343 C CA . VAL B 1 114 ? 4.617 10.883 6.355 1 98.25 114 VAL B CA 1
ATOM 2344 C C . VAL B 1 114 ? 5.918 10.133 6.078 1 98.25 114 VAL B C 1
ATOM 2346 O O . VAL B 1 114 ? 5.895 8.961 5.703 1 98.25 114 VAL B O 1
ATOM 2349 N N . LEU B 1 115 ? 7.012 10.797 6.297 1 98.06 115 LEU B N 1
ATOM 2350 C CA . LEU B 1 115 ? 8.305 10.195 5.992 1 98.06 115 LEU B CA 1
ATOM 2351 C C . LEU B 1 115 ? 8.578 9.008 6.91 1 98.06 115 LEU B C 1
ATOM 2353 O O . LEU B 1 115 ? 9.125 7.992 6.469 1 98.06 115 LEU B O 1
ATOM 2357 N N . PHE B 1 116 ? 8.18 9.141 8.125 1 97.44 116 PHE B N 1
ATOM 2358 C CA . PHE B 1 116 ? 8.352 8.023 9.047 1 97.44 116 PHE B CA 1
ATOM 2359 C C . PHE B 1 116 ? 7.535 6.824 8.602 1 97.44 116 PHE B C 1
ATOM 2361 O O . PHE B 1 116 ? 8.023 5.691 8.617 1 97.44 116 PHE B O 1
ATOM 2368 N N . ALA B 1 117 ? 6.309 7.039 8.266 1 97.12 117 ALA B N 1
ATOM 2369 C CA . ALA B 1 117 ? 5.461 5.957 7.773 1 97.12 117 ALA B CA 1
ATOM 2370 C C . ALA B 1 117 ? 6.074 5.289 6.547 1 97.12 117 ALA B C 1
ATOM 2372 O O . ALA B 1 117 ? 6.043 4.062 6.422 1 97.12 117 ALA B O 1
ATOM 2373 N N . PHE B 1 118 ? 6.613 6.047 5.668 1 97.81 118 PHE B N 1
ATOM 2374 C CA . PHE B 1 118 ? 7.18 5.496 4.441 1 97.81 118 PHE B CA 1
ATOM 2375 C C . PHE B 1 118 ? 8.516 4.816 4.719 1 97.81 118 PHE B C 1
ATOM 2377 O O . PHE B 1 118 ? 8.961 3.975 3.934 1 97.81 118 PHE B O 1
ATOM 2384 N N . MET B 1 119 ? 9.203 5.188 5.809 1 96.56 119 MET B N 1
ATOM 2385 C CA . MET B 1 119 ? 10.352 4.395 6.23 1 96.56 119 MET B CA 1
ATOM 2386 C C . MET B 1 119 ? 9.945 2.969 6.57 1 96.56 119 MET B C 1
ATOM 2388 O O . MET B 1 119 ? 10.625 2.014 6.195 1 96.56 119 MET B O 1
ATOM 2392 N N . ALA B 1 120 ? 8.805 2.902 7.234 1 93.62 120 ALA B N 1
ATOM 2393 C CA . ALA B 1 120 ? 8.289 1.568 7.527 1 93.62 120 ALA B CA 1
ATOM 2394 C C . ALA B 1 120 ? 7.988 0.799 6.246 1 93.62 120 ALA B C 1
ATOM 2396 O O . ALA B 1 120 ? 8.312 -0.387 6.137 1 93.62 120 ALA B O 1
ATOM 2397 N N . PHE B 1 121 ? 7.43 1.467 5.289 1 94.5 121 PHE B N 1
ATOM 2398 C CA . PHE B 1 121 ? 7.137 0.85 4 1 94.5 121 PHE B CA 1
ATOM 2399 C C . PHE B 1 121 ? 8.414 0.328 3.348 1 94.5 121 PHE B C 1
ATOM 2401 O O . PHE B 1 121 ? 8.438 -0.795 2.842 1 94.5 121 PHE B O 1
ATOM 2408 N N . ASP B 1 122 ? 9.43 1.151 3.361 1 96.38 122 ASP B N 1
ATOM 2409 C CA . ASP B 1 122 ? 10.711 0.787 2.756 1 96.38 122 ASP B CA 1
ATOM 2410 C C . ASP B 1 122 ? 11.297 -0.459 3.418 1 96.38 122 ASP B C 1
ATOM 2412 O O . ASP B 1 122 ? 11.758 -1.374 2.732 1 96.38 122 ASP B O 1
ATOM 2416 N N . VAL B 1 123 ? 11.203 -0.496 4.691 1 95.19 123 VAL B N 1
ATOM 2417 C CA . VAL B 1 123 ? 11.734 -1.623 5.449 1 95.19 123 VAL B CA 1
ATOM 2418 C C . VAL B 1 123 ? 10.922 -2.881 5.137 1 95.19 123 VAL B C 1
ATOM 2420 O O . VAL B 1 123 ? 11.492 -3.947 4.891 1 95.19 123 VAL B O 1
ATOM 2423 N N . PHE B 1 124 ? 9.617 -2.732 5.059 1 93.5 124 PHE B N 1
ATOM 2424 C CA . PHE B 1 124 ? 8.742 -3.869 4.781 1 93.5 124 PHE B CA 1
ATOM 2425 C C . PHE B 1 124 ? 8.992 -4.406 3.377 1 93.5 124 PHE B C 1
ATOM 2427 O O . PHE B 1 124 ? 9.047 -5.621 3.172 1 93.5 124 PHE B O 1
ATOM 2434 N N . HIS B 1 125 ? 9.172 -3.533 2.467 1 93.5 125 HIS B N 1
ATOM 2435 C CA . HIS B 1 125 ? 9.359 -3.928 1.075 1 93.5 125 HIS B CA 1
ATOM 2436 C C . HIS B 1 125 ? 10.672 -4.668 0.88 1 93.5 125 HIS B C 1
ATOM 2438 O O . HIS B 1 125 ? 10.703 -5.766 0.319 1 93.5 125 HIS B O 1
ATOM 2444 N N . ALA B 1 126 ? 11.719 -4.102 1.394 1 96.5 126 ALA B N 1
ATOM 2445 C CA . ALA B 1 126 ? 13.016 -4.77 1.31 1 96.5 126 ALA B CA 1
ATOM 2446 C C . ALA B 1 126 ? 13 -6.094 2.068 1 96.5 126 ALA B C 1
ATOM 2448 O O . ALA B 1 126 ? 13.531 -7.098 1.588 1 96.5 126 ALA B O 1
ATOM 2449 N N . GLY B 1 127 ? 12.391 -6.086 3.199 1 96.31 127 GLY B N 1
ATOM 2450 C CA . GLY B 1 127 ? 12.297 -7.289 4.016 1 96.31 127 GLY B CA 1
ATOM 2451 C C . GLY B 1 127 ? 11.523 -8.406 3.346 1 96.31 127 GLY B C 1
ATOM 2452 O O . GLY B 1 127 ? 11.875 -9.578 3.482 1 96.31 127 GLY B O 1
ATOM 2453 N N . ALA B 1 128 ? 10.492 -8.023 2.66 1 96.06 128 ALA B N 1
ATOM 2454 C CA . ALA B 1 128 ? 9.695 -9.023 1.949 1 96.06 128 ALA B CA 1
ATOM 2455 C C . ALA B 1 128 ? 10.531 -9.758 0.908 1 96.06 128 ALA B C 1
ATOM 2457 O O . ALA B 1 128 ? 10.422 -10.977 0.756 1 96.06 128 ALA B O 1
ATOM 2458 N N . THR B 1 129 ? 11.328 -9.023 0.216 1 97.12 129 THR B N 1
ATOM 2459 C CA . THR B 1 129 ? 12.203 -9.625 -0.784 1 97.12 129 THR B CA 1
ATOM 2460 C C . THR B 1 129 ? 13.227 -10.539 -0.124 1 97.12 129 THR B C 1
ATOM 2462 O O . THR B 1 129 ? 13.414 -11.68 -0.55 1 97.12 129 THR B O 1
ATOM 2465 N N . LEU B 1 130 ? 13.805 -10.086 0.958 1 97.69 130 LEU B N 1
ATOM 2466 C CA . LEU B 1 130 ? 14.852 -10.844 1.641 1 97.69 130 LEU B CA 1
ATOM 2467 C C . LEU B 1 130 ? 14.273 -12.094 2.299 1 97.69 130 LEU B C 1
ATOM 2469 O O . LEU B 1 130 ? 14.969 -13.094 2.447 1 97.69 130 LEU B O 1
ATOM 2473 N N . ALA B 1 131 ? 13.047 -12.016 2.668 1 97.19 131 ALA B N 1
ATOM 2474 C CA . ALA B 1 131 ? 12.383 -13.148 3.311 1 97.19 131 ALA B CA 1
ATOM 2475 C C . ALA B 1 131 ? 12.352 -14.359 2.389 1 97.19 131 ALA B C 1
ATOM 2477 O O . ALA B 1 131 ? 12.445 -15.5 2.85 1 97.19 131 ALA B O 1
ATOM 2478 N N . VAL B 1 132 ? 12.32 -14.055 1.118 1 97.44 132 VAL B N 1
ATOM 2479 C CA . VAL B 1 132 ? 12.172 -15.133 0.144 1 97.44 132 VAL B CA 1
ATOM 2480 C C . VAL B 1 132 ? 13.539 -15.469 -0.457 1 97.44 132 VAL B C 1
ATOM 2482 O O . VAL B 1 132 ? 13.883 -16.641 -0.607 1 97.44 132 VAL B O 1
ATOM 2485 N N . THR B 1 133 ? 14.344 -14.461 -0.708 1 97.38 133 THR B N 1
ATOM 2486 C CA . THR B 1 133 ? 15.5 -14.656 -1.571 1 97.38 133 THR B CA 1
ATOM 2487 C C . THR B 1 133 ? 16.781 -14.797 -0.744 1 97.38 133 THR B C 1
ATOM 2489 O O . THR B 1 133 ? 17.797 -15.273 -1.242 1 97.38 133 THR B O 1
ATOM 2492 N N . GLY B 1 134 ? 16.781 -14.305 0.486 1 96.19 134 GLY B N 1
ATOM 2493 C CA . GLY B 1 134 ? 17.984 -14.305 1.302 1 96.19 134 GLY B CA 1
ATOM 2494 C C . GLY B 1 134 ? 18.891 -13.133 1.016 1 96.19 134 GLY B C 1
ATOM 2495 O O . GLY B 1 134 ? 18.703 -12.414 0.029 1 96.19 134 GLY B O 1
ATOM 2496 N N . VAL B 1 135 ? 19.891 -13.039 1.805 1 96 135 VAL B N 1
ATOM 2497 C CA . VAL B 1 135 ? 20.781 -11.891 1.746 1 96 135 VAL B CA 1
ATOM 2498 C C . VAL B 1 135 ? 21.828 -12.094 0.643 1 96 135 VAL B C 1
ATOM 2500 O O . VAL B 1 135 ? 22.25 -11.133 -0.006 1 96 135 VAL B O 1
ATOM 2503 N N . ALA B 1 136 ? 22.094 -13.273 0.331 1 95.62 136 ALA B N 1
ATOM 2504 C CA . ALA B 1 136 ? 23.141 -13.578 -0.641 1 95.62 136 ALA B CA 1
ATOM 2505 C C . ALA B 1 136 ? 22.75 -13.086 -2.033 1 95.62 136 ALA B C 1
ATOM 2507 O O . ALA B 1 136 ? 23.609 -12.617 -2.793 1 95.62 136 ALA B O 1
ATOM 2508 N N . ALA B 1 137 ? 21.531 -13.102 -2.332 1 96.62 137 ALA B N 1
ATOM 2509 C CA . ALA B 1 137 ? 21.062 -12.68 -3.65 1 96.62 137 ALA B CA 1
ATOM 2510 C C . ALA B 1 137 ? 21.062 -11.164 -3.777 1 96.62 137 ALA B C 1
ATOM 2512 O O . ALA B 1 137 ? 21 -10.625 -4.887 1 96.62 137 ALA B O 1
ATOM 2513 N N . ALA B 1 138 ? 21.109 -10.516 -2.576 1 97.12 138 ALA B N 1
ATOM 2514 C CA . ALA B 1 138 ? 20.984 -9.062 -2.562 1 97.12 138 ALA B CA 1
ATOM 2515 C C . ALA B 1 138 ? 22.359 -8.398 -2.465 1 97.12 138 ALA B C 1
ATOM 2517 O O . ALA B 1 138 ? 22.453 -7.172 -2.434 1 97.12 138 ALA B O 1
ATOM 2518 N N . LEU B 1 139 ? 23.344 -9.164 -2.375 1 96.81 139 LEU B N 1
ATOM 2519 C CA . LEU B 1 139 ? 24.703 -8.648 -2.256 1 96.81 139 LEU B CA 1
ATOM 2520 C C . LEU B 1 139 ? 25.547 -9.062 -3.455 1 96.81 139 LEU B C 1
ATOM 2522 O O . LEU B 1 139 ? 25.266 -10.062 -4.113 1 96.81 139 LEU B O 1
ATOM 2526 N N . PRO B 1 140 ? 26.547 -8.195 -3.74 1 94.69 140 PRO B N 1
ATOM 2527 C CA . PRO B 1 140 ? 27.453 -8.602 -4.812 1 94.69 140 PRO B CA 1
ATOM 2528 C C . PRO B 1 140 ? 28.141 -9.938 -4.531 1 94.69 140 PRO B C 1
ATOM 2530 O O . PRO B 1 140 ? 28.5 -10.219 -3.385 1 94.69 140 PRO B O 1
ATOM 2533 N N . GLY B 1 141 ? 28.25 -10.82 -5.492 1 94.12 141 GLY B N 1
ATOM 2534 C CA . GLY B 1 141 ? 28.844 -12.141 -5.355 1 94.12 141 GLY B CA 1
ATOM 2535 C C . GLY B 1 141 ? 28.297 -13.148 -6.348 1 94.12 141 GLY B C 1
ATOM 2536 O O . GLY B 1 141 ? 27.625 -12.781 -7.305 1 94.12 141 GLY B O 1
ATOM 2537 N N . SER B 1 142 ? 28.578 -14.398 -6.16 1 93.25 142 SER B N 1
ATOM 2538 C CA . SER B 1 142 ? 28.25 -15.461 -7.102 1 93.25 142 SER B CA 1
ATOM 2539 C C . SER B 1 142 ? 26.75 -15.719 -7.133 1 93.25 142 SER B C 1
ATOM 2541 O O . SER B 1 142 ? 26.219 -16.188 -8.141 1 93.25 142 SER B O 1
ATOM 2543 N N . SER B 1 143 ? 26.094 -15.305 -6.055 1 93 143 SER B N 1
ATOM 2544 C CA . SER B 1 143 ? 24.656 -15.578 -5.969 1 93 143 SER B CA 1
ATOM 2545 C C . SER B 1 143 ? 23.844 -14.32 -6.242 1 93 143 SER B C 1
ATOM 2547 O O . SER B 1 143 ? 22.625 -14.312 -6.031 1 93 143 SER B O 1
ATOM 2549 N N . MET B 1 144 ? 24.531 -13.359 -6.707 1 93.81 144 MET B N 1
ATOM 2550 C CA . MET B 1 144 ? 23.891 -12.062 -6.895 1 93.81 144 MET B CA 1
ATOM 2551 C C . MET B 1 144 ? 22.812 -12.141 -7.977 1 93.81 144 MET B C 1
ATOM 2553 O O . MET B 1 144 ? 23 -12.805 -9 1 93.81 144 MET B O 1
ATOM 2557 N N . ASN B 1 145 ? 21.703 -11.477 -7.723 1 96.31 145 ASN B N 1
ATOM 2558 C CA . ASN B 1 145 ? 20.641 -11.297 -8.703 1 96.31 145 ASN B CA 1
ATOM 2559 C C . ASN B 1 145 ? 20.234 -9.828 -8.82 1 96.31 145 ASN B C 1
ATOM 2561 O O . ASN B 1 145 ? 19.844 -9.211 -7.828 1 96.31 145 ASN B O 1
ATOM 2565 N N . VAL B 1 146 ? 20.25 -9.336 -10.023 1 95.94 146 VAL B N 1
ATOM 2566 C CA . VAL B 1 146 ? 20.062 -7.902 -10.242 1 95.94 146 VAL B CA 1
ATOM 2567 C C . VAL B 1 146 ? 18.656 -7.484 -9.812 1 95.94 146 VAL B C 1
ATOM 2569 O O . VAL B 1 146 ? 18.469 -6.402 -9.25 1 95.94 146 VAL B O 1
ATOM 2572 N N . TYR B 1 147 ? 17.688 -8.258 -10.031 1 94.81 147 TYR B N 1
ATOM 2573 C CA . TYR B 1 147 ? 16.312 -7.902 -9.664 1 94.81 147 TYR B CA 1
ATOM 2574 C C . TYR B 1 147 ? 16.156 -7.875 -8.148 1 94.81 147 TYR B C 1
ATOM 2576 O O . TYR B 1 147 ? 15.492 -6.984 -7.602 1 94.81 147 TYR B O 1
ATOM 2584 N N . VAL B 1 148 ? 16.766 -8.867 -7.543 1 97.19 148 VAL B N 1
ATOM 2585 C CA . VAL B 1 148 ? 16.734 -8.891 -6.082 1 97.19 148 VAL B CA 1
ATOM 2586 C C . VAL B 1 148 ? 17.422 -7.648 -5.527 1 97.19 148 VAL B C 1
ATOM 2588 O O . VAL B 1 148 ? 16.906 -7.008 -4.605 1 97.19 148 VAL B O 1
ATOM 2591 N N . MET B 1 149 ? 18.516 -7.336 -6.102 1 97.31 149 MET B N 1
ATOM 2592 C CA . MET B 1 149 ? 19.25 -6.152 -5.664 1 97.31 149 MET B CA 1
ATOM 2593 C C . MET B 1 149 ? 18.406 -4.895 -5.828 1 97.31 149 MET B C 1
ATOM 2595 O O . MET B 1 149 ? 18.344 -4.062 -4.922 1 97.31 149 MET B O 1
ATOM 2599 N N . VAL B 1 150 ? 17.734 -4.773 -6.918 1 95.75 150 VAL B N 1
ATOM 2600 C CA . VAL B 1 150 ? 16.875 -3.617 -7.168 1 95.75 150 VAL B CA 1
ATOM 2601 C C . VAL B 1 150 ? 15.758 -3.562 -6.125 1 95.75 150 VAL B C 1
ATOM 2603 O O . VAL B 1 150 ? 15.508 -2.51 -5.535 1 95.75 150 VAL B O 1
ATOM 2606 N N . ASN B 1 151 ? 15.18 -4.672 -5.816 1 96.44 151 ASN B N 1
ATOM 2607 C CA . ASN B 1 151 ? 14.039 -4.75 -4.91 1 96.44 151 ASN B CA 1
ATOM 2608 C C . ASN B 1 151 ? 14.453 -4.508 -3.463 1 96.44 151 ASN B C 1
ATOM 2610 O O . ASN B 1 151 ? 13.617 -4.195 -2.617 1 96.44 151 ASN B O 1
ATOM 2614 N N . VAL B 1 152 ? 15.742 -4.637 -3.174 1 97.69 152 VAL B N 1
ATOM 2615 C CA . VAL B 1 152 ? 16.219 -4.438 -1.808 1 97.69 152 VAL B CA 1
ATOM 2616 C C . VAL B 1 152 ? 16.859 -3.059 -1.681 1 97.69 152 VAL B C 1
ATOM 2618 O O . VAL B 1 152 ? 16.578 -2.314 -0.74 1 97.69 152 VAL B O 1
ATOM 2621 N N . TRP B 1 153 ? 17.594 -2.707 -2.662 1 97.25 153 TRP B N 1
ATOM 2622 C CA . TRP B 1 153 ? 18.453 -1.544 -2.463 1 97.25 153 TRP B CA 1
ATOM 2623 C C . TRP B 1 153 ? 17.75 -0.262 -2.883 1 97.25 153 TRP B C 1
ATOM 2625 O O . TRP B 1 153 ? 18.078 0.827 -2.416 1 97.25 153 TRP B O 1
ATOM 2635 N N . VAL B 1 154 ? 16.766 -0.313 -3.768 1 96.19 154 VAL B N 1
ATOM 2636 C CA . VAL B 1 154 ? 16 0.881 -4.105 1 96.19 154 VAL B CA 1
ATOM 2637 C C . VAL B 1 154 ? 15.227 1.36 -2.879 1 96.19 154 VAL B C 1
ATOM 2639 O O . VAL B 1 154 ? 15.367 2.51 -2.457 1 96.19 154 VAL B O 1
ATOM 2642 N N . PRO B 1 155 ? 14.484 0.455 -2.223 1 96.5 155 PRO B N 1
ATOM 2643 C CA . PRO B 1 155 ? 13.828 0.911 -0.995 1 96.5 155 PRO B CA 1
ATOM 2644 C C . PRO B 1 155 ? 14.828 1.339 0.081 1 96.5 155 PRO B C 1
ATOM 2646 O O . PRO B 1 155 ? 14.547 2.262 0.853 1 96.5 155 PRO B O 1
ATOM 2649 N N . THR B 1 156 ? 15.961 0.714 0.1 1 97.62 156 THR B N 1
ATOM 2650 C CA . THR B 1 156 ? 17 1.094 1.057 1 97.62 156 THR B CA 1
ATOM 2651 C C . THR B 1 156 ? 17.516 2.5 0.767 1 97.62 156 THR B C 1
ATOM 2653 O O . THR B 1 156 ? 17.75 3.281 1.689 1 97.62 156 THR B O 1
ATOM 2656 N N . ALA B 1 157 ? 17.688 2.779 -0.498 1 97.94 157 ALA B N 1
ATOM 2657 C CA . ALA B 1 157 ? 18.109 4.125 -0.882 1 97.94 157 ALA B CA 1
ATOM 2658 C C . ALA B 1 157 ? 17.078 5.164 -0.454 1 97.94 157 ALA B C 1
ATOM 2660 O O . ALA B 1 157 ? 17.422 6.227 0.061 1 97.94 157 ALA B O 1
ATOM 2661 N N . TRP B 1 158 ? 15.789 4.898 -0.625 1 97.62 158 TRP B N 1
ATOM 2662 C CA . TRP B 1 158 ? 14.734 5.805 -0.181 1 97.62 158 TRP B CA 1
ATOM 2663 C C . TRP B 1 158 ? 14.758 5.957 1.337 1 97.62 158 TRP B C 1
ATOM 2665 O O . TRP B 1 158 ? 14.594 7.066 1.856 1 97.62 158 TRP B O 1
ATOM 2675 N N . LEU B 1 159 ? 14.961 4.828 2.004 1 97.88 159 LEU B N 1
ATOM 2676 C CA . LEU B 1 159 ? 15.07 4.852 3.457 1 97.88 159 LEU B CA 1
ATOM 2677 C C . LEU B 1 159 ? 16.188 5.781 3.904 1 97.88 159 LEU B C 1
ATOM 2679 O O . LEU B 1 159 ? 16.016 6.551 4.855 1 97.88 159 LEU B O 1
ATOM 2683 N N . LEU B 1 160 ? 17.266 5.742 3.213 1 98.06 160 LEU B N 1
ATOM 2684 C CA . LEU B 1 160 ? 18.406 6.59 3.543 1 98.06 160 LEU B CA 1
ATOM 2685 C C . LEU B 1 160 ? 18.062 8.062 3.326 1 98.06 160 LEU B C 1
ATOM 2687 O O . LEU B 1 160 ? 18.375 8.898 4.172 1 98.06 160 LEU B O 1
ATOM 2691 N N . VAL B 1 161 ? 17.453 8.352 2.232 1 98.19 161 VAL B N 1
ATOM 2692 C CA . VAL B 1 161 ? 17.078 9.734 1.942 1 98.19 161 VAL B CA 1
ATOM 2693 C C . VAL B 1 161 ? 16.109 10.242 3.008 1 98.19 161 VAL B C 1
ATOM 2695 O O . VAL B 1 161 ? 16.25 11.367 3.5 1 98.19 161 VAL B O 1
ATOM 2698 N N . ARG B 1 162 ? 15.156 9.484 3.398 1 98.19 162 ARG B N 1
ATOM 2699 C CA . ARG B 1 162 ? 14.211 9.867 4.441 1 98.19 162 ARG B CA 1
ATOM 2700 C C . ARG B 1 162 ? 14.914 10.062 5.777 1 98.19 162 ARG B C 1
ATOM 2702 O O . ARG B 1 162 ? 14.57 10.961 6.543 1 98.19 162 ARG B O 1
ATOM 2709 N N . THR B 1 163 ? 15.875 9.188 6.02 1 98.19 163 THR B N 1
ATOM 2710 C CA . THR B 1 163 ? 16.641 9.305 7.254 1 98.19 163 THR B CA 1
ATOM 2711 C C . THR B 1 163 ? 17.422 10.617 7.289 1 98.19 163 THR B C 1
ATOM 2713 O O . THR B 1 163 ? 17.484 11.273 8.336 1 98.19 163 THR B O 1
ATOM 2716 N N . LEU B 1 164 ? 17.953 10.969 6.191 1 98 164 LEU B N 1
ATOM 2717 C CA . LEU B 1 164 ? 18.672 12.242 6.113 1 98 164 LEU B CA 1
ATOM 2718 C C . LEU B 1 164 ? 17.766 13.406 6.48 1 98 164 LEU B C 1
ATOM 2720 O O . LEU B 1 164 ? 18.156 14.289 7.246 1 98 164 LEU B O 1
ATOM 2724 N N . TRP B 1 165 ? 16.547 13.344 5.949 1 97.88 165 TRP B N 1
ATOM 2725 C CA . TRP B 1 165 ? 15.602 14.391 6.309 1 97.88 165 TRP B CA 1
ATOM 2726 C C . TRP B 1 165 ? 15.289 14.352 7.801 1 97.88 165 TRP B C 1
ATOM 2728 O O . TRP B 1 165 ? 15.227 15.391 8.461 1 97.88 165 TRP B O 1
ATOM 2738 N N . MET B 1 166 ? 15.117 13.188 8.359 1 97.12 166 MET B N 1
ATOM 2739 C CA . MET B 1 166 ? 14.711 13 9.75 1 97.12 166 MET B CA 1
ATOM 2740 C C . MET B 1 166 ? 15.758 13.57 10.703 1 97.12 166 MET B C 1
ATOM 2742 O O . MET B 1 166 ? 15.422 14.125 11.75 1 97.12 166 MET B O 1
ATOM 2746 N N . VAL B 1 167 ? 16.984 13.445 10.328 1 96.5 167 VAL B N 1
ATOM 2747 C CA . VAL B 1 167 ? 18.047 13.883 11.219 1 96.5 167 VAL B CA 1
ATOM 2748 C C . VAL B 1 167 ? 18.406 15.344 10.93 1 96.5 167 VAL B C 1
ATOM 2750 O O . VAL B 1 167 ? 19.344 15.891 11.516 1 96.5 167 VAL B O 1
ATOM 2753 N N . GLY B 1 168 ? 17.797 15.953 10 1 95.81 168 GLY B N 1
ATOM 2754 C CA . GLY B 1 168 ? 17.859 17.391 9.82 1 95.81 168 GLY B CA 1
ATOM 2755 C C . GLY B 1 168 ? 18.891 17.828 8.789 1 95.81 168 GLY B C 1
ATOM 2756 O O . GLY B 1 168 ? 19.266 18.984 8.734 1 95.81 168 GLY B O 1
ATOM 2757 N N . ILE B 1 169 ? 19.312 16.875 7.922 1 96 169 ILE B N 1
ATOM 2758 C CA . ILE B 1 169 ? 20.328 17.203 6.926 1 96 169 ILE B CA 1
ATOM 2759 C C . ILE B 1 169 ? 19.688 17.984 5.781 1 96 169 ILE B C 1
ATOM 2761 O O . ILE B 1 169 ? 18.672 17.578 5.227 1 96 169 ILE B O 1
ATOM 2765 N N . ALA B 1 170 ? 20.266 19.141 5.531 1 95.69 170 ALA B N 1
ATOM 2766 C CA . ALA B 1 170 ? 19.953 19.984 4.379 1 95.69 17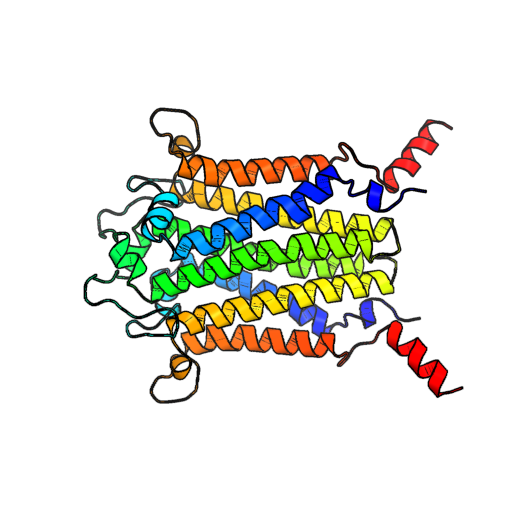0 ALA B CA 1
ATOM 2767 C C . ALA B 1 170 ? 18.531 20.547 4.465 1 95.69 170 ALA B C 1
ATOM 2769 O O . ALA B 1 170 ? 17.828 20.609 3.461 1 95.69 170 ALA B O 1
ATOM 2770 N N . ARG B 1 171 ? 18.094 20.844 5.641 1 94.62 171 ARG B N 1
ATOM 2771 C CA . ARG B 1 171 ? 16.797 21.484 5.871 1 94.62 171 ARG B CA 1
ATOM 2772 C C . ARG B 1 171 ? 16.812 22.281 7.168 1 94.62 171 ARG B C 1
ATOM 2774 O O . ARG B 1 171 ? 17.703 22.109 8.008 1 94.62 171 ARG B O 1
ATOM 2781 N N . LYS B 1 172 ? 15.844 23.156 7.305 1 91.56 172 LYS B N 1
ATOM 2782 C CA . LYS B 1 172 ? 15.68 23.922 8.539 1 91.56 172 LYS B CA 1
ATOM 2783 C C . LYS B 1 172 ? 14.539 23.375 9.383 1 91.56 172 LYS B C 1
ATOM 2785 O O . LYS B 1 172 ? 13.703 22.609 8.891 1 91.56 172 LYS B O 1
ATOM 2790 N N . SER B 1 173 ? 14.641 23.547 10.742 1 87.75 173 SER B N 1
ATOM 2791 C CA . SER B 1 173 ? 13.586 23.156 11.68 1 87.75 173 SER B CA 1
ATOM 2792 C C . SER B 1 173 ? 13.242 24.312 12.625 1 87.75 173 SER B C 1
ATOM 2794 O O . SER B 1 173 ? 14.125 25.094 13 1 87.75 173 SER B O 1
ATOM 2796 N N . PRO B 1 174 ? 11.914 24.516 12.82 1 75.19 174 PRO B N 1
ATOM 2797 C CA . PRO B 1 174 ? 11.586 25.562 13.781 1 75.19 174 PRO B CA 1
ATOM 2798 C C . PRO B 1 174 ? 12.133 25.281 15.18 1 75.19 174 PRO B C 1
ATOM 2800 O O . PRO B 1 174 ? 12.383 26.203 15.953 1 75.19 174 PRO B O 1
ATOM 2803 N N . VAL B 1 175 ? 12.156 23.984 15.609 1 62 175 VAL B N 1
ATOM 2804 C CA . VAL B 1 175 ? 12.602 23.641 16.953 1 62 175 VAL B CA 1
ATOM 2805 C C . VAL B 1 175 ? 14.086 23.984 17.109 1 62 175 VAL B C 1
ATOM 2807 O O . VAL B 1 175 ? 14.531 24.375 18.188 1 62 175 VAL B O 1
ATOM 2810 N N . ASN B 1 176 ? 14.867 23.719 16.156 1 52.25 176 ASN B N 1
ATOM 2811 C CA . ASN B 1 176 ? 16.297 23.938 16.328 1 52.25 176 ASN B CA 1
ATOM 2812 C C . ASN B 1 176 ? 16.625 25.406 16.609 1 52.25 176 ASN B C 1
ATOM 2814 O O . ASN B 1 176 ? 17.672 25.719 17.172 1 52.25 176 ASN B O 1
ATOM 2818 N N . LYS B 1 177 ? 15.82 26.297 16.172 1 50.84 177 LYS B N 1
ATOM 2819 C CA . LYS B 1 177 ? 16.219 27.672 16.484 1 50.84 177 LYS B CA 1
ATOM 2820 C C . LYS B 1 177 ? 16.109 27.953 17.969 1 50.84 177 LYS B C 1
ATOM 2822 O O . LYS B 1 177 ? 16.844 28.781 18.516 1 50.84 177 LYS B O 1
ATOM 2827 N N . THR B 1 178 ? 15.211 27.281 18.641 1 45.72 178 THR B N 1
ATOM 2828 C CA . THR B 1 178 ? 15.195 27.703 20.047 1 45.72 178 THR B CA 1
ATOM 2829 C C . THR B 1 178 ? 16.469 27.266 20.75 1 45.72 178 THR B C 1
ATOM 2831 O O . THR B 1 178 ? 16.891 27.906 21.719 1 45.72 178 THR B O 1
ATOM 2834 N N . VAL B 1 179 ? 16.984 26.156 20.234 1 48.62 179 VAL B N 1
ATOM 2835 C CA . VAL B 1 179 ? 18.141 25.719 21.016 1 48.62 179 VAL B CA 1
ATOM 2836 C C . VAL B 1 179 ? 19.344 26.594 20.703 1 48.62 179 VAL B C 1
ATOM 2838 O O . VAL B 1 179 ? 20.156 26.891 21.578 1 48.62 179 VAL B O 1
ATOM 2841 N N . ARG B 1 180 ? 19.469 27 19.531 1 47.47 180 ARG B N 1
ATOM 2842 C CA . ARG B 1 180 ? 20.672 27.781 19.219 1 47.47 180 ARG B CA 1
ATOM 2843 C C . ARG B 1 180 ? 20.625 29.141 19.891 1 47.47 180 ARG B C 1
ATOM 2845 O O . ARG B 1 180 ? 21.672 29.734 20.172 1 47.47 180 ARG B O 1
ATOM 2852 N N . ARG B 1 181 ? 19.531 29.703 20.062 1 48.69 181 ARG B N 1
ATOM 2853 C CA . ARG B 1 181 ? 19.516 31 20.75 1 48.69 181 ARG B CA 1
ATOM 2854 C C . ARG B 1 181 ? 19.969 30.859 22.203 1 48.69 181 ARG B C 1
ATOM 2856 O O . ARG B 1 181 ? 20.625 31.75 22.734 1 48.69 181 ARG B O 1
ATOM 2863 N N . LYS B 1 182 ? 19.688 29.656 22.75 1 49.75 182 LYS B N 1
ATOM 2864 C CA . LYS B 1 182 ? 20.094 29.531 24.156 1 49.75 182 LYS B CA 1
ATOM 2865 C C . LYS B 1 182 ? 21.609 29.344 24.281 1 49.75 182 LYS B C 1
ATOM 2867 O O . LYS B 1 182 ? 22.188 29.656 25.312 1 49.75 182 LYS B O 1
ATOM 2872 N N . ILE B 1 183 ? 22.141 28.797 23.25 1 52.97 183 ILE B N 1
ATOM 2873 C CA . ILE B 1 183 ? 23.562 28.594 23.453 1 52.97 183 ILE B CA 1
ATOM 2874 C C . ILE B 1 183 ? 24.328 29.891 23.172 1 52.97 183 ILE B C 1
ATOM 2876 O O . ILE B 1 183 ? 25.469 30.047 23.594 1 52.97 183 ILE B O 1
ATOM 2880 N N . LYS B 1 184 ? 23.797 30.719 22.406 1 52.53 184 LYS B N 1
ATOM 2881 C CA . LYS B 1 184 ? 24.531 31.938 22.078 1 52.53 184 LYS B CA 1
ATOM 2882 C C . LYS B 1 184 ? 24.281 33.031 23.125 1 52.53 184 LYS B C 1
ATOM 2884 O O . LYS B 1 184 ? 24.953 34.062 23.141 1 52.53 184 LYS B O 1
ATOM 2889 N N . ASP B 1 185 ? 23.297 32.906 23.922 1 43.75 185 ASP B N 1
ATOM 2890 C CA . ASP B 1 185 ? 23.234 33.875 25 1 43.75 185 ASP B CA 1
ATOM 2891 C C . ASP B 1 185 ? 23.984 33.375 26.234 1 43.75 185 ASP B C 1
ATOM 2893 O O . ASP B 1 185 ? 23.922 32.188 26.562 1 43.75 185 ASP B O 1
#

Solvent-accessible surface area (backbone atoms only — not comparable to full-atom values): 18699 Å² total; per-residue (Å²): 130,79,49,46,60,39,55,52,27,67,72,56,40,42,43,55,54,43,50,49,27,47,53,48,62,62,48,56,63,47,39,82,74,36,48,57,60,47,40,57,42,44,27,52,89,84,32,43,22,91,75,32,66,70,48,91,88,42,57,66,52,52,55,62,20,38,63,40,17,44,28,50,40,22,50,51,34,40,35,49,28,45,50,52,36,57,39,43,43,52,29,50,49,46,47,41,30,56,71,67,38,80,52,50,69,43,23,50,53,49,46,49,50,52,47,52,43,50,38,51,37,23,51,34,41,22,47,23,42,35,29,31,34,22,67,58,23,53,33,92,61,96,57,41,35,71,45,44,27,51,52,34,48,51,32,47,52,52,36,49,55,46,47,39,52,73,75,47,56,89,42,52,58,74,68,58,51,60,54,52,54,59,70,73,98,129,80,50,46,60,40,54,53,27,68,71,57,40,42,45,54,54,42,49,49,27,48,52,48,61,61,49,54,62,45,40,80,74,35,49,57,59,47,41,57,43,45,28,52,89,83,35,43,21,90,76,31,66,72,48,90,89,42,56,65,53,52,56,61,20,37,64,38,16,42,29,50,41,20,48,50,34,41,37,50,27,46,50,51,35,56,41,44,45,52,29,50,49,47,47,40,30,55,71,65,37,80,51,49,69,43,22,50,54,47,45,49,49,53,45,51,44,48,38,52,36,24,52,34,40,22,46,23,43,33,29,29,37,22,67,58,24,51,35,94,61,94,57,43,36,72,46,44,26,48,53,33,47,50,32,46,50,52,37,49,56,46,47,38,51,73,74,46,57,89,41,53,58,76,70,58,52,61,55,53,54,56,69,74,96

Sequence (370 aa):
MTQISEILPWHYQFAFMIFEPSVIFATLPLIPASPIDHFHSLAPADSAGPFWSPSPLHGSCDAASAWNTPQLRGLWYAFMSALAFSGVIEPLLLYVARYKLRDVHDAEQVIKAVLFAFMAFDVFHAGATLAVTGVAAALPGSSMNVYVMVNVWVPTAWLLVRTLWMVGIARKSPVNKTVRRKIKDMTQISEILPWHYQFAFMIFEPSVIFATLPLIPASPIDHFHSLAPADSAGPFWSPSPLHGSCDAASAWNTPQLRGLWYAFMSALAFSGVIEPLLLYVARYKLRDVHDAEQVIKAVLFAFMAFDVFHAGATLAVTGVAAALPGSSMNVYVMVNVWVPTAWLLVRTLWMVGIARKSPVNKTVRRKIKD

Secondary structure (DSSP, 8-state):
---HHHHS-HHHHIIIIIIHHHHHHHHTTHHHH-HHHHHHHH--TT--BTTB---TTS----HHHHHT-HHHHHHHHHHHHHHHHHHHHHHHHHHIIIII---HHHHHHHHHHHHHHHHHHHHHHHHHHHHHH-SGGGSSSTT--HHHHHHHHHHHHHHHHHHHHHTTTTS--HHHHHHHHHHH-/---HHHHS-HHHHIIIIIIHHHHHHHHTTHHHH-HHHHHHHH--TT--BTTB---TTS----HHHHHT-HHHHHHHHHHHHHHHHHHHHHHHHHHIIIII---HHHHHHHHHHHHHHHHHHHHHHHHHHHHHH-SGGGSSSTT--HHHHHHHHHHHHHHHHHHHHHTTTTS--HHHHHHHHHHH-

InterPro domains:
  IPR056121 Domain of unknown function DUF7704 [PTHR37019] (3-178)

Organism: Fusarium pseudograminearum (strain CS3096) (NCBI:txid1028729)

Foldseek 3Di:
DDALCQLCPDVNLCVFQPVVLVVLVVCLVVCVVCVQVVVCLLAHPCAAAPQDDDDPVDDDDHSVVLCVDVVSVVVSVVVSVVSNVSSCPRNVQLCCLRPVDDDSQVSNVSNLVSLVVLLVVLCVQLVVSCRTHNPVCLDDDPNHDPSNVCSNVVSVVSNVVSVCSVVPHSGDDPVVVVVVVVVVD/DDALCQLCPDVNLCVFQPVVLVVLVVVLVVCVVCVLVVVCLLAHPCAAAQQDDDDPVDDDDHSVVLCVDVVSVVVSVVVSVVSNVSSPPRNVQLCCLRPVDDDNQVSNVSNLVSLVVLLVVLVVQLVVSCRTHNDVCLDDDPNHDPSNVCRNVVSVVSNVVSVCSVVPHSGDDPVVVVVVVVVVD

pLDDT: mean 92.7, std 11.09, range [43.75, 98.5]

Radius of gyration: 22.65 Å; Cα contacts (8 Å, |Δi|>4): 565; chains: 2; bounding box: 56×71×49 Å

Nearest PDB structures (foldseek):
  6b2z-assembly1_a  TM=3.012E-01  e=6.009E+00  Saccharomyces cerevisiae S288C